Protein AF-A0A941YBC3-F1 (afdb_monomer_lite)

Foldseek 3Di:
DDDDDDDDDDDDDDFDDDDDPDDPDGDRDDDDDDPPPPVVVVVVVPDPQPDPVVLVQLLVLCPVLLVQLVVQLVDPPRDPVSLVVSLVVLLVCVVVVSNAEHADSAAPDDCCDDSSVSLLCSLLSSLLVLLVVLVVCVVVVHPVSLVSLLSSLSSLLSHLLHALVSVLVSLVSNVSSLLSCLSCVVVDDPVSVVSVVVSVVSPPPPPSVVVNVVSNVVNLVVVCVVPNVVVSVPPVVVVCVRVVCPPVRPVCCVSCVCVDVSPDCPPPPD

Secondary structure (DSSP, 8-state):
-PPPPPPP------------SSS---------------HHHHHHTTS-----HHHHHHHHTTHHHHHHHHHHHH-TT--HHHHHHHHHHHHHHHHTTSSPPP--SSTT--SSSHHHHHHHHHHHHHHHHHHHHHHHHHHTT-THHHHHHHHHHHHHHHHHTSSHHHHHHHHHHTHHHHHHHHHHGGG--HHHHHHHHHHHHTT-HHHHHHHHHHHHHHHHHHHHHHH-HHHHTTTHHHHHHHHTS-TTTSTHHHHSHHHHHHS--TTS--

Sequence (270 aa):
MEPGKRVPMIVFMRGVFALLPKAGVLVIVFGGTVGAVDSIRCHDSFFPVVIDEKIDARADAYTEIVGETKSAVEHLNTDDAVIRHLAQSWVEGSKSGRLQQIYPGYCGESLIEGPKGDIFNSCASLANRLSELAEHEVEKGNPQANEDAIRALELINIVRFGNFETLFTAGSYLRRPFKVLNRGIGKLSESQKVRLAAVENTQTRDDKTEELSEVARRLKAQYASRYGEEMAKVDDNNYAFFLTSNPKHIAANRFFGFDRKVAPSVLNGG

Radius of gyration: 24.37 Å; chains: 1; bounding box: 72×37×84 Å

pLDDT: mean 72.14, std 23.61, range [28.05, 97.88]

Structure (mmCIF, N/CA/C/O backbone):
data_AF-A0A941YBC3-F1
#
_entry.id   AF-A0A941YBC3-F1
#
loop_
_atom_site.group_PDB
_atom_site.id
_atom_site.type_symbol
_atom_site.label_atom_id
_atom_site.label_alt_id
_atom_site.label_comp_id
_atom_site.label_asym_id
_atom_site.label_entity_id
_atom_site.label_seq_id
_atom_site.pdbx_PDB_ins_code
_atom_site.Cartn_x
_atom_site.Cartn_y
_atom_site.Cartn_z
_atom_site.occupancy
_atom_site.B_iso_or_equiv
_atom_site.auth_seq_id
_atom_site.auth_comp_id
_atom_site.auth_asym_id
_atom_site.auth_atom_id
_atom_site.pdbx_PDB_model_num
ATOM 1 N N . MET A 1 1 ? -47.566 7.740 -40.970 1.00 43.38 1 MET A N 1
ATOM 2 C CA . MET A 1 1 ? -46.610 8.441 -40.088 1.00 43.38 1 MET A CA 1
ATOM 3 C C . MET A 1 1 ? -45.352 7.598 -40.058 1.00 43.38 1 MET A C 1
ATOM 5 O O . MET A 1 1 ? -45.381 6.513 -39.494 1.00 43.38 1 MET A O 1
ATOM 9 N N . GLU A 1 2 ? -44.323 8.016 -40.790 1.00 36.03 2 GLU A N 1
ATOM 10 C CA . GLU A 1 2 ? -43.074 7.259 -40.932 1.00 36.03 2 GLU A CA 1
ATOM 11 C C . GLU A 1 2 ? -42.071 7.618 -39.822 1.00 36.03 2 GLU A C 1
ATOM 13 O O . GLU A 1 2 ? -41.985 8.788 -39.440 1.00 36.03 2 GLU A O 1
ATOM 18 N N . PRO A 1 3 ? -41.298 6.643 -39.308 1.00 41.53 3 PRO A N 1
ATOM 19 C CA . PRO A 1 3 ? -40.238 6.887 -38.341 1.00 41.53 3 PRO A CA 1
ATOM 20 C C . PRO A 1 3 ? -38.978 7.439 -39.029 1.00 41.53 3 PRO A C 1
ATOM 22 O O . PRO A 1 3 ? -38.535 6.952 -40.069 1.00 41.53 3 PRO A O 1
ATOM 25 N N . GLY A 1 4 ? -38.404 8.479 -38.421 1.00 41.66 4 GLY A N 1
ATOM 26 C CA . GLY A 1 4 ? -37.280 9.251 -38.945 1.00 41.66 4 GLY A CA 1
ATOM 27 C C . GLY A 1 4 ? -36.003 8.438 -39.182 1.00 41.66 4 GLY A C 1
ATOM 28 O O . GLY A 1 4 ? -35.480 7.773 -38.287 1.00 41.66 4 GLY A O 1
ATOM 29 N N . LYS A 1 5 ? -35.465 8.569 -40.399 1.00 40.38 5 LYS A N 1
ATOM 30 C CA . LYS A 1 5 ? -34.124 8.122 -40.796 1.00 40.38 5 LYS A CA 1
ATOM 31 C C . LYS A 1 5 ? -33.054 8.930 -40.050 1.00 40.38 5 LYS A C 1
ATOM 33 O O . LYS A 1 5 ? -33.010 10.152 -40.168 1.00 40.38 5 LYS A O 1
ATOM 38 N N . ARG A 1 6 ? -32.151 8.252 -39.333 1.00 40.72 6 ARG A N 1
ATOM 39 C CA . ARG A 1 6 ? -30.888 8.843 -38.858 1.00 40.72 6 ARG A CA 1
ATOM 40 C C . ARG A 1 6 ? -29.880 8.850 -40.011 1.00 40.72 6 ARG A C 1
ATOM 42 O O . ARG A 1 6 ? -29.603 7.807 -40.593 1.00 40.72 6 ARG A O 1
ATOM 49 N N . VAL A 1 7 ? -29.352 10.027 -40.334 1.00 36.91 7 VAL A N 1
ATOM 50 C CA . VAL A 1 7 ? -28.244 10.220 -41.282 1.00 36.91 7 VAL A CA 1
ATOM 51 C C . VAL A 1 7 ? -26.924 9.940 -40.547 1.00 36.91 7 VAL A C 1
ATOM 53 O O . VAL A 1 7 ? -26.769 10.423 -39.424 1.00 36.91 7 VAL A O 1
ATOM 56 N N . PRO A 1 8 ? -25.963 9.192 -41.121 1.00 35.03 8 PRO A N 1
ATOM 57 C CA . PRO A 1 8 ? -24.641 9.063 -40.522 1.00 35.03 8 PRO A CA 1
ATOM 58 C C . PRO A 1 8 ? -23.873 10.385 -40.657 1.00 35.03 8 PRO A C 1
ATOM 60 O O . PRO A 1 8 ? -23.734 10.938 -41.748 1.00 35.03 8 PRO A O 1
ATOM 63 N N . MET A 1 9 ? -23.365 10.889 -39.534 1.00 28.05 9 MET A N 1
ATOM 64 C CA . MET A 1 9 ? -22.446 12.022 -39.499 1.00 28.05 9 MET A CA 1
ATOM 65 C C . MET A 1 9 ? -21.081 11.550 -40.020 1.00 28.05 9 MET A C 1
ATOM 67 O O . MET A 1 9 ? -20.331 10.884 -39.312 1.00 28.05 9 MET A O 1
ATOM 71 N N . ILE A 1 10 ? -20.777 11.860 -41.281 1.00 32.53 10 ILE A N 1
ATOM 72 C CA . ILE A 1 10 ? -19.445 11.668 -41.861 1.00 32.53 10 ILE A CA 1
ATOM 73 C C . ILE A 1 10 ? -18.583 12.855 -41.424 1.00 32.53 10 ILE A C 1
ATOM 75 O O . ILE A 1 10 ? -18.785 13.981 -41.878 1.00 32.53 10 ILE A O 1
ATOM 79 N N . VAL A 1 11 ? -17.627 12.609 -40.529 1.00 31.86 11 VAL A N 1
ATOM 80 C CA . VAL A 1 11 ? -16.595 13.586 -40.163 1.00 31.86 11 VAL A CA 1
ATOM 81 C C . VAL A 1 11 ? -15.540 13.596 -41.271 1.00 31.86 11 VAL A C 1
ATOM 83 O O . VAL A 1 11 ? -14.799 12.632 -41.445 1.00 31.86 11 VAL A O 1
ATOM 86 N N . PHE A 1 12 ? -15.471 14.682 -42.040 1.00 31.53 12 PHE A N 1
ATOM 87 C CA . PHE A 1 12 ? -14.397 14.903 -43.008 1.00 31.53 12 PHE A CA 1
ATOM 88 C C . PHE A 1 12 ? -13.123 15.355 -42.279 1.00 31.53 12 PHE A C 1
ATOM 90 O O . PHE A 1 12 ? -12.987 16.524 -41.920 1.00 31.53 12 PHE A O 1
ATOM 97 N N . MET A 1 13 ? -12.160 14.447 -42.099 1.00 31.23 13 MET A N 1
ATOM 98 C CA . MET A 1 13 ? -10.768 14.822 -41.833 1.00 31.23 13 MET A CA 1
ATOM 99 C C . MET A 1 13 ? -10.078 15.158 -43.160 1.00 31.23 13 MET A C 1
ATOM 101 O O . MET A 1 13 ? -9.979 14.321 -44.056 1.00 31.23 13 MET A O 1
ATOM 105 N N . ARG A 1 14 ? -9.590 16.396 -43.299 1.00 34.66 14 ARG A N 1
ATOM 106 C CA . ARG A 1 14 ? -8.729 16.800 -44.420 1.00 34.66 14 ARG A CA 1
ATOM 107 C C . ARG A 1 14 ? -7.319 16.243 -44.200 1.00 34.66 14 ARG A C 1
ATOM 109 O O . ARG A 1 14 ? -6.535 16.836 -43.470 1.00 34.66 14 ARG A O 1
ATOM 116 N N . GLY A 1 15 ? -7.000 15.123 -44.845 1.00 33.94 15 GLY A N 1
ATOM 117 C CA . GLY A 1 15 ? -5.618 14.671 -45.020 1.00 33.94 15 GLY A CA 1
ATOM 118 C C . GLY A 1 15 ? -4.954 15.406 -46.186 1.00 33.94 15 GLY A C 1
ATOM 119 O O . GLY A 1 15 ? -5.536 15.504 -47.266 1.00 33.94 15 GLY A O 1
ATOM 120 N N . VAL A 1 16 ? -3.743 15.927 -45.980 1.00 39.78 16 VAL A N 1
ATOM 121 C CA . VAL A 1 16 ? -2.875 16.390 -47.073 1.00 39.78 16 VAL A CA 1
ATOM 122 C C . VAL A 1 16 ? -2.032 15.200 -47.521 1.00 39.78 16 VAL A C 1
ATOM 124 O O . VAL A 1 16 ? -1.252 14.662 -46.742 1.00 39.78 16 VAL A O 1
ATOM 127 N N . PHE A 1 17 ? -2.202 14.777 -48.774 1.00 35.78 17 PHE A N 1
ATOM 128 C CA . PHE A 1 17 ? -1.425 13.692 -49.368 1.00 35.78 17 PHE A CA 1
ATOM 129 C C . PHE A 1 17 ? -0.205 14.266 -50.090 1.00 35.78 17 PHE A C 1
ATOM 131 O O . PHE A 1 17 ? -0.348 14.958 -51.096 1.00 35.78 17 PHE A O 1
ATOM 138 N N . ALA A 1 18 ? 0.995 13.957 -49.600 1.00 40.28 18 ALA A N 1
ATOM 139 C CA . ALA A 1 18 ? 2.231 14.175 -50.342 1.00 40.28 18 ALA A CA 1
ATOM 140 C C . ALA A 1 18 ? 2.704 12.831 -50.911 1.00 40.28 18 ALA A C 1
ATOM 142 O O . ALA A 1 18 ? 3.163 11.955 -50.182 1.00 40.28 18 ALA A O 1
ATOM 143 N N . LEU A 1 19 ? 2.558 12.660 -52.225 1.00 33.50 19 LEU A N 1
ATOM 144 C CA . LEU A 1 19 ? 3.125 11.536 -52.970 1.00 33.50 19 LEU A CA 1
ATOM 145 C C . LEU A 1 19 ? 4.591 11.848 -53.289 1.00 33.50 19 LEU A C 1
ATOM 147 O O . LEU A 1 19 ? 4.873 12.701 -54.129 1.00 33.50 19 LEU A O 1
ATOM 151 N N . LEU A 1 20 ? 5.525 11.151 -52.640 1.00 38.81 20 LEU A N 1
ATOM 152 C CA . LEU A 1 20 ? 6.922 11.126 -53.074 1.00 38.81 20 LEU A CA 1
ATOM 153 C C . LEU A 1 20 ? 7.086 10.073 -54.182 1.00 38.81 20 LEU A C 1
ATOM 155 O O . LEU A 1 20 ? 6.711 8.913 -53.987 1.00 38.81 20 LEU A O 1
ATOM 159 N N . PRO A 1 21 ? 7.638 10.431 -55.354 1.00 41.75 21 PRO A N 1
ATOM 160 C CA . PRO A 1 21 ? 7.854 9.470 -56.414 1.00 41.75 21 PRO A CA 1
ATOM 161 C C . PRO A 1 21 ? 9.121 8.673 -56.089 1.00 41.75 21 PRO A C 1
ATOM 163 O O . PRO A 1 21 ? 10.199 9.250 -55.974 1.00 41.75 21 PRO A O 1
ATOM 166 N N . LYS A 1 22 ? 8.984 7.343 -56.037 1.00 42.59 22 LYS A N 1
ATOM 167 C CA . LYS A 1 22 ? 10.049 6.321 -55.905 1.00 42.59 22 LYS A CA 1
ATOM 168 C C . LYS A 1 22 ? 10.385 5.851 -54.483 1.00 42.59 22 LYS A C 1
ATOM 170 O O . LYS A 1 22 ? 11.530 5.898 -54.063 1.00 42.59 22 LYS A O 1
ATOM 175 N N . ALA A 1 23 ? 9.395 5.298 -53.797 1.00 44.00 23 ALA A N 1
ATOM 176 C CA . ALA A 1 23 ? 9.468 4.028 -53.060 1.00 44.00 23 ALA A CA 1
ATOM 177 C C . ALA A 1 23 ? 8.097 3.833 -52.406 1.00 44.00 23 ALA A C 1
ATOM 179 O O . ALA A 1 23 ? 7.570 4.768 -51.813 1.00 44.00 23 ALA A O 1
ATOM 180 N N . GLY A 1 24 ? 7.478 2.664 -52.567 1.00 38.59 24 GLY A N 1
ATOM 181 C CA . GLY A 1 24 ? 6.113 2.385 -52.109 1.00 38.59 24 GLY A CA 1
ATOM 182 C C . GLY A 1 24 ? 5.966 2.306 -50.587 1.00 38.59 24 GLY A C 1
ATOM 183 O O . GLY A 1 24 ? 5.674 1.237 -50.065 1.00 38.59 24 GLY A O 1
ATOM 184 N N . VAL A 1 25 ? 6.142 3.424 -49.881 1.00 36.44 25 VAL A N 1
ATOM 185 C CA . VAL A 1 25 ? 5.827 3.566 -48.456 1.00 36.44 25 VAL A CA 1
ATOM 186 C C . VAL A 1 25 ? 4.858 4.733 -48.302 1.00 36.44 25 VAL A C 1
ATOM 188 O O . VAL A 1 25 ? 5.208 5.894 -48.502 1.00 36.44 25 VAL A O 1
ATOM 191 N N . LEU A 1 26 ? 3.610 4.404 -47.975 1.00 31.41 26 LEU A N 1
ATOM 192 C CA . LEU A 1 26 ? 2.572 5.372 -47.650 1.00 31.41 26 LEU A CA 1
ATOM 193 C C . LEU A 1 26 ? 2.756 5.801 -46.188 1.00 31.41 26 LEU A C 1
ATOM 195 O O . LEU A 1 26 ? 2.412 5.052 -45.278 1.00 31.41 26 LEU A O 1
ATOM 199 N N . VAL A 1 27 ? 3.297 6.996 -45.959 1.00 37.12 27 VAL A N 1
ATOM 200 C CA . VAL A 1 27 ? 3.344 7.608 -44.623 1.00 37.12 27 VAL A CA 1
ATOM 201 C C . VAL A 1 27 ? 2.148 8.546 -44.492 1.00 37.12 27 VAL A C 1
ATOM 203 O O . VAL A 1 27 ? 2.078 9.573 -45.165 1.00 37.12 27 VAL A O 1
ATOM 206 N N . ILE A 1 28 ? 1.184 8.188 -43.643 1.00 38.75 28 ILE A N 1
ATOM 207 C CA . ILE A 1 28 ? 0.056 9.061 -43.301 1.00 38.75 28 ILE A CA 1
ATOM 208 C C . ILE A 1 28 ? 0.519 9.981 -42.167 1.00 38.75 28 ILE A C 1
ATOM 210 O O . ILE A 1 28 ? 0.639 9.550 -41.024 1.00 38.75 28 ILE A O 1
ATOM 214 N N . VAL A 1 29 ? 0.801 11.246 -42.484 1.00 38.16 29 VAL A N 1
ATOM 215 C CA . VAL A 1 29 ? 1.149 12.271 -41.489 1.00 38.16 29 VAL A CA 1
ATOM 216 C C . VAL A 1 29 ? -0.128 12.996 -41.066 1.00 38.16 29 VAL A C 1
ATOM 218 O O . VAL A 1 29 ? -0.707 13.757 -41.842 1.00 38.16 29 VAL A O 1
ATOM 221 N N . PHE A 1 30 ? -0.575 12.775 -39.829 1.00 35.62 30 PHE A N 1
ATOM 222 C CA . PHE A 1 30 ? -1.643 13.572 -39.225 1.00 35.62 30 PHE A CA 1
ATOM 223 C C . PHE A 1 30 ? -1.071 14.911 -38.748 1.00 35.62 30 PHE A C 1
ATOM 225 O O . PHE A 1 30 ? -0.440 15.002 -37.700 1.00 35.62 30 PHE A O 1
ATOM 232 N N . GLY A 1 31 ? -1.288 15.964 -39.538 1.00 41.06 31 GLY A N 1
ATOM 233 C CA . GLY A 1 31 ? -1.024 17.343 -39.134 1.00 41.06 31 GLY A CA 1
ATOM 234 C C . GLY A 1 31 ? -2.174 17.887 -38.289 1.00 41.06 31 GLY A C 1
ATOM 235 O O . GLY A 1 31 ? -3.170 18.356 -38.835 1.00 41.06 31 GLY A O 1
ATOM 236 N N . GLY A 1 32 ? -2.035 17.822 -36.965 1.00 33.88 32 GLY A N 1
ATOM 237 C CA . GLY A 1 32 ? -2.928 18.459 -35.997 1.00 33.88 32 GLY A CA 1
ATOM 238 C C . GLY A 1 32 ? -2.124 19.356 -35.058 1.00 33.88 32 GLY A C 1
ATOM 239 O O . GLY A 1 32 ? -1.137 18.912 -34.488 1.00 33.88 32 GLY A O 1
ATOM 240 N N . THR A 1 33 ? -2.531 20.623 -34.970 1.00 38.41 33 THR A N 1
ATOM 241 C CA . THR A 1 33 ? -2.080 21.693 -34.058 1.00 38.41 33 THR A CA 1
ATOM 242 C C . THR A 1 33 ? -1.105 21.278 -32.951 1.00 38.41 33 THR A C 1
ATOM 244 O O . THR A 1 33 ? -1.495 20.662 -31.960 1.00 38.41 33 THR A O 1
ATOM 247 N N . VAL A 1 34 ? 0.148 21.709 -33.100 1.00 38.62 34 VAL A N 1
ATOM 248 C CA . VAL A 1 34 ? 1.216 21.583 -32.104 1.00 38.62 34 VAL A CA 1
ATOM 249 C C . VAL A 1 34 ? 0.927 22.545 -30.944 1.00 38.62 34 VAL A C 1
ATOM 251 O O . VAL A 1 34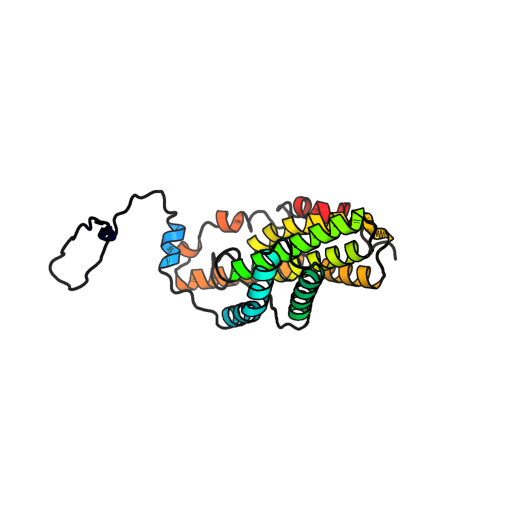 ? 1.468 23.644 -30.868 1.00 38.62 34 VAL A O 1
ATOM 254 N N . GLY A 1 35 ? 0.038 22.149 -30.031 1.00 37.84 35 GLY A N 1
ATOM 255 C CA . GLY A 1 35 ? 0.277 22.469 -28.624 1.00 37.84 35 GLY A CA 1
ATOM 256 C C . GLY A 1 35 ? 1.601 21.813 -28.242 1.00 37.84 35 GLY A C 1
ATOM 257 O O . GLY A 1 35 ? 1.931 20.786 -28.825 1.00 37.84 35 GLY A O 1
ATOM 258 N N . ALA A 1 36 ? 2.390 22.419 -27.358 1.00 39.91 36 ALA A N 1
ATOM 259 C CA . ALA A 1 36 ? 3.671 21.875 -26.915 1.00 39.91 36 ALA A CA 1
ATOM 260 C C . ALA A 1 36 ? 3.488 20.450 -26.359 1.00 39.91 36 ALA A C 1
ATOM 262 O O . ALA A 1 36 ? 3.222 20.253 -25.177 1.00 39.91 36 ALA A O 1
ATOM 263 N N . VAL A 1 37 ? 3.568 19.455 -27.242 1.00 39.47 37 VAL A N 1
ATOM 264 C CA . VAL A 1 37 ? 3.697 18.056 -26.884 1.00 39.47 37 VAL A CA 1
ATOM 265 C C . VAL A 1 37 ? 5.138 17.940 -26.447 1.00 39.47 37 VAL A C 1
ATOM 267 O O . VAL A 1 37 ? 6.050 18.102 -27.257 1.00 39.47 37 VAL A O 1
ATOM 270 N N . ASP A 1 38 ? 5.309 17.779 -25.143 1.00 38.75 38 ASP A N 1
ATOM 271 C CA . ASP A 1 38 ? 6.592 17.559 -24.502 1.00 38.75 38 ASP A CA 1
ATOM 272 C C . ASP A 1 38 ? 7.365 16.515 -25.319 1.00 38.75 38 ASP A C 1
ATOM 274 O O . ASP A 1 38 ? 6.899 15.384 -25.490 1.00 38.75 38 ASP A O 1
ATOM 278 N N . SER A 1 39 ? 8.490 16.909 -25.919 1.00 38.12 39 SER A N 1
ATOM 279 C CA . SER A 1 39 ? 9.245 16.054 -26.844 1.00 38.12 39 SER A CA 1
ATOM 280 C C . SER A 1 39 ? 9.686 14.751 -26.174 1.00 38.12 39 SER A C 1
ATOM 282 O O . SER A 1 39 ? 9.854 13.739 -26.851 1.00 38.12 39 SER A O 1
ATOM 284 N N . ILE A 1 40 ? 9.768 14.757 -24.841 1.00 42.25 40 ILE A N 1
ATOM 285 C CA . ILE A 1 40 ? 9.996 13.594 -23.985 1.00 42.25 40 ILE A CA 1
ATOM 286 C C . ILE A 1 40 ? 8.879 12.546 -24.160 1.00 42.25 40 ILE A C 1
ATOM 288 O O . ILE A 1 40 ? 9.170 11.374 -24.378 1.00 42.25 40 ILE A O 1
ATOM 292 N N . ARG A 1 41 ? 7.602 12.954 -24.186 1.00 37.88 41 ARG A N 1
ATOM 293 C CA . ARG A 1 41 ? 6.453 12.031 -24.313 1.00 37.88 41 ARG A CA 1
ATOM 294 C C . ARG A 1 41 ? 6.296 11.444 -25.719 1.00 37.88 41 ARG A C 1
ATOM 296 O O . ARG A 1 41 ? 5.842 10.312 -25.868 1.00 37.88 41 ARG A O 1
ATOM 303 N N . CYS A 1 42 ? 6.683 12.190 -26.757 1.00 39.62 42 CYS A N 1
ATOM 304 C CA . CYS A 1 42 ? 6.709 11.666 -28.129 1.00 39.62 42 CYS A CA 1
ATOM 305 C C . CYS A 1 42 ? 7.845 10.662 -28.354 1.00 39.62 42 CYS A C 1
ATOM 307 O O . CYS A 1 42 ? 7.726 9.807 -29.231 1.00 39.62 42 CYS A O 1
ATOM 309 N N . HIS A 1 43 ? 8.927 10.747 -27.577 1.00 44.50 43 HIS A N 1
ATOM 310 C CA . HIS A 1 43 ? 10.013 9.778 -27.644 1.00 44.50 43 HIS A CA 1
ATOM 311 C C . HIS A 1 43 ? 9.573 8.405 -27.108 1.00 44.50 43 HIS A C 1
ATOM 313 O O . HIS A 1 43 ? 9.798 7.407 -27.788 1.00 44.50 43 HIS A O 1
ATOM 319 N N . ASP A 1 44 ? 8.847 8.344 -25.989 1.00 42.88 44 ASP A N 1
ATOM 320 C CA . ASP A 1 44 ? 8.443 7.077 -25.351 1.00 42.88 44 ASP A CA 1
ATOM 321 C C . ASP A 1 44 ? 7.527 6.179 -26.205 1.00 42.88 44 ASP A C 1
ATOM 323 O O . ASP A 1 44 ? 7.553 4.958 -26.068 1.00 42.88 44 ASP A O 1
ATOM 327 N N . SER A 1 45 ? 6.759 6.744 -27.144 1.00 43.88 45 SER A N 1
ATOM 328 C CA . SER A 1 45 ? 5.772 5.990 -27.943 1.00 43.88 45 SER A CA 1
ATOM 329 C C . SER A 1 45 ? 6.375 5.069 -29.019 1.00 43.88 45 SER A C 1
ATOM 331 O O . SER A 1 45 ? 5.644 4.289 -29.630 1.00 43.88 45 SER A O 1
ATOM 333 N N . PHE A 1 46 ? 7.687 5.143 -29.276 1.00 47.38 46 PHE A N 1
ATOM 334 C CA . PHE A 1 46 ? 8.349 4.393 -30.356 1.00 47.38 46 PHE A CA 1
ATOM 335 C C . PHE A 1 46 ? 9.478 3.469 -29.892 1.00 47.38 46 PHE A C 1
ATOM 337 O O . PHE A 1 46 ? 10.099 2.801 -30.724 1.00 47.38 46 PHE A O 1
ATOM 344 N N . PHE A 1 47 ? 9.756 3.394 -28.589 1.00 52.25 47 PHE A N 1
ATOM 345 C CA . PHE A 1 47 ? 10.804 2.513 -28.087 1.00 52.25 47 PHE A CA 1
ATOM 346 C C . PHE A 1 47 ? 10.214 1.165 -27.667 1.00 52.25 47 PHE A C 1
ATOM 348 O O . PHE A 1 47 ? 9.297 1.135 -26.850 1.00 52.25 47 PHE A O 1
ATOM 355 N N . PRO A 1 48 ? 10.722 0.029 -28.185 1.00 51.69 48 PRO A N 1
ATOM 356 C CA . PRO A 1 48 ? 10.289 -1.281 -27.724 1.00 51.69 48 PRO A CA 1
ATOM 357 C C . PRO A 1 48 ? 10.706 -1.446 -26.260 1.00 51.69 48 PRO A C 1
ATOM 359 O O . PRO A 1 48 ? 11.871 -1.749 -25.952 1.00 51.69 48 PRO A O 1
ATOM 362 N N . VAL A 1 49 ? 9.746 -1.206 -25.366 1.00 57.38 49 VAL A N 1
ATOM 363 C CA . VAL A 1 49 ? 9.830 -1.555 -23.952 1.00 57.38 49 VAL A CA 1
ATOM 364 C C . VAL A 1 49 ? 10.079 -3.056 -23.910 1.00 57.38 49 VAL A C 1
ATOM 366 O O . VAL A 1 49 ? 9.295 -3.839 -24.446 1.00 57.38 49 VAL A O 1
ATOM 369 N N . VAL A 1 50 ? 11.225 -3.460 -23.360 1.00 57.41 50 VAL A N 1
ATOM 370 C CA . VAL A 1 50 ? 11.451 -4.880 -23.095 1.00 57.41 50 VAL A CA 1
ATOM 371 C C . VAL A 1 50 ? 10.478 -5.235 -21.990 1.00 57.41 50 VAL A C 1
ATOM 373 O O . VAL A 1 50 ? 10.591 -4.722 -20.879 1.00 57.41 50 VAL A O 1
ATOM 376 N N . ILE A 1 51 ? 9.502 -6.061 -22.334 1.00 64.62 51 ILE A N 1
ATOM 377 C CA . ILE A 1 51 ? 8.565 -6.605 -21.370 1.00 64.62 51 ILE A CA 1
ATOM 378 C C . ILE A 1 51 ? 9.365 -7.547 -20.468 1.00 64.62 51 ILE A C 1
ATOM 380 O O . ILE A 1 51 ? 9.884 -8.566 -20.923 1.00 64.62 51 ILE A O 1
ATOM 384 N N . ASP A 1 52 ? 9.525 -7.169 -19.202 1.00 78.81 52 ASP A N 1
ATOM 385 C CA . ASP A 1 52 ? 10.053 -8.073 -18.188 1.00 78.81 52 ASP A CA 1
ATOM 386 C C . ASP A 1 52 ? 8.911 -8.997 -17.760 1.00 78.81 52 ASP A C 1
ATOM 388 O O . ASP A 1 52 ? 8.020 -8.591 -17.013 1.00 78.81 52 ASP A O 1
ATOM 392 N N . GLU A 1 53 ? 8.946 -10.248 -18.224 1.00 85.06 53 GLU A N 1
ATOM 393 C CA . GLU A 1 53 ? 7.937 -11.270 -17.912 1.00 85.06 53 GLU A CA 1
ATOM 394 C C . GLU A 1 53 ? 7.697 -11.423 -16.402 1.00 85.06 53 GLU A C 1
ATOM 396 O O . GLU A 1 53 ? 6.598 -11.775 -15.978 1.00 85.06 53 GLU A O 1
ATOM 401 N N . LYS A 1 54 ? 8.700 -11.132 -15.558 1.00 87.81 54 LYS A N 1
ATOM 402 C CA . LYS A 1 54 ? 8.533 -11.184 -14.099 1.00 87.81 54 LYS A CA 1
ATOM 403 C C . LYS A 1 54 ? 7.706 -10.018 -13.578 1.00 87.81 54 LYS A C 1
ATOM 405 O O . LYS A 1 54 ? 7.017 -10.177 -12.574 1.00 87.81 54 LYS A O 1
ATOM 410 N N . ILE A 1 55 ? 7.810 -8.847 -14.199 1.00 85.62 55 ILE A N 1
ATOM 411 C CA . ILE A 1 55 ? 7.010 -7.676 -13.833 1.00 85.62 55 ILE A CA 1
ATOM 412 C C . ILE A 1 55 ? 5.562 -7.887 -14.270 1.00 85.62 55 ILE A C 1
ATOM 414 O O . ILE A 1 55 ? 4.662 -7.619 -13.476 1.00 85.62 55 ILE A O 1
ATOM 418 N N . ASP A 1 56 ? 5.349 -8.436 -15.462 1.00 85.94 56 ASP A N 1
ATOM 419 C CA . ASP A 1 56 ? 4.013 -8.765 -15.963 1.00 85.94 56 ASP A CA 1
ATOM 420 C C . ASP A 1 56 ? 3.348 -9.844 -15.108 1.00 85.94 56 ASP A C 1
ATOM 422 O O . ASP A 1 56 ? 2.261 -9.620 -14.586 1.00 85.94 56 ASP A O 1
ATOM 426 N N . ALA A 1 57 ? 4.048 -10.946 -14.811 1.00 89.00 57 ALA A N 1
ATOM 427 C CA . ALA A 1 57 ? 3.525 -11.989 -13.926 1.00 89.00 57 ALA A CA 1
ATOM 428 C C . ALA A 1 57 ? 3.184 -11.462 -12.519 1.00 89.00 57 ALA A C 1
ATOM 430 O O . ALA A 1 57 ? 2.245 -11.937 -11.876 1.00 89.00 57 ALA A O 1
ATOM 431 N N . ARG A 1 58 ? 3.934 -10.466 -12.021 1.00 90.88 58 ARG A N 1
ATOM 432 C CA . ARG A 1 58 ? 3.591 -9.780 -10.768 1.00 90.88 58 ARG A CA 1
ATOM 433 C C . ARG A 1 58 ? 2.334 -8.939 -10.919 1.00 90.88 58 ARG A C 1
ATOM 435 O O . ARG A 1 58 ? 1.515 -8.987 -10.013 1.00 90.88 58 ARG A O 1
ATOM 442 N N . ALA A 1 59 ? 2.188 -8.179 -12.004 1.00 89.94 59 ALA A N 1
ATOM 443 C CA . ALA A 1 59 ? 0.997 -7.373 -12.262 1.00 89.94 59 ALA A CA 1
ATOM 444 C C . ALA A 1 59 ? -0.258 -8.250 -12.415 1.00 89.94 59 ALA A C 1
ATOM 446 O O . ALA A 1 59 ? -1.287 -7.938 -11.816 1.00 89.94 59 ALA A O 1
ATOM 447 N N . ASP A 1 60 ? -0.143 -9.386 -13.102 1.00 92.94 60 ASP A N 1
ATOM 448 C CA . ASP A 1 60 ? -1.224 -10.361 -13.285 1.00 92.94 60 ASP A CA 1
ATOM 449 C C . ASP A 1 60 ? -1.727 -10.935 -11.953 1.00 92.94 60 ASP A C 1
ATOM 451 O O . ASP A 1 60 ? -2.926 -11.148 -11.762 1.00 92.94 60 ASP A O 1
ATOM 455 N N . ALA A 1 61 ? -0.836 -11.121 -10.972 1.00 95.44 61 ALA A N 1
ATOM 456 C CA . ALA A 1 61 ? -1.222 -11.579 -9.636 1.00 95.44 61 ALA A CA 1
ATOM 457 C C . ALA A 1 61 ? -2.166 -10.600 -8.903 1.00 95.44 61 ALA A C 1
ATOM 459 O O . ALA A 1 61 ? -2.846 -11.005 -7.954 1.00 95.44 61 ALA A O 1
ATOM 460 N N . TYR A 1 62 ? -2.226 -9.333 -9.334 1.00 95.94 62 TYR A N 1
ATOM 461 C CA . TYR A 1 62 ? -3.131 -8.320 -8.790 1.00 95.94 62 TYR A CA 1
ATOM 462 C C . TYR A 1 62 ? -4.459 -8.199 -9.546 1.00 95.94 62 TYR A C 1
ATOM 464 O O . TYR A 1 62 ? -5.366 -7.550 -9.028 1.00 95.94 62 TYR A O 1
ATOM 472 N N . THR A 1 63 ? -4.610 -8.780 -10.740 1.00 95.12 63 THR A N 1
ATOM 473 C CA . THR A 1 63 ? -5.760 -8.506 -11.622 1.00 95.12 63 THR A CA 1
ATOM 474 C C . THR A 1 63 ? -7.104 -8.749 -10.939 1.00 95.12 63 THR A C 1
ATOM 476 O O . THR A 1 63 ? -7.975 -7.879 -10.965 1.00 95.12 63 THR A O 1
ATOM 479 N N . GLU A 1 64 ? -7.260 -9.903 -10.289 1.00 95.88 64 GLU A N 1
ATOM 480 C CA . GLU A 1 64 ? -8.493 -10.279 -9.588 1.00 95.88 64 GLU A CA 1
ATOM 481 C C . GLU A 1 64 ? -8.802 -9.303 -8.446 1.00 95.88 64 GLU A C 1
ATOM 483 O O . GLU A 1 64 ? -9.850 -8.658 -8.434 1.00 95.88 64 GLU A O 1
ATOM 488 N N . ILE A 1 65 ? -7.844 -9.108 -7.535 1.00 97.06 65 ILE A N 1
ATOM 489 C CA . ILE A 1 65 ? -8.054 -8.296 -6.333 1.00 97.06 65 ILE A CA 1
ATOM 490 C C . ILE A 1 65 ? -8.231 -6.803 -6.654 1.00 97.06 65 ILE A C 1
ATOM 492 O O . ILE A 1 65 ? -8.969 -6.102 -5.961 1.00 97.06 65 ILE A O 1
ATOM 496 N N . VAL A 1 66 ? -7.608 -6.302 -7.727 1.00 96.75 66 VAL A N 1
ATOM 497 C CA . VAL A 1 66 ? -7.838 -4.945 -8.247 1.00 96.75 66 VAL A CA 1
ATOM 498 C C . VAL A 1 66 ? -9.258 -4.804 -8.781 1.00 96.75 66 VAL A C 1
ATOM 500 O O . VAL A 1 66 ? -9.920 -3.820 -8.456 1.00 96.75 66 VAL A O 1
ATOM 503 N N . GLY A 1 67 ? -9.745 -5.778 -9.555 1.00 95.75 67 GLY A N 1
ATOM 504 C CA . GLY A 1 67 ? -11.115 -5.774 -10.069 1.00 95.75 67 GLY A CA 1
ATOM 505 C C . GLY A 1 67 ? -12.155 -5.733 -8.947 1.00 95.75 67 GLY A C 1
ATOM 506 O O . GLY A 1 67 ? -13.044 -4.878 -8.955 1.00 95.75 67 GLY A O 1
ATOM 507 N N . GLU A 1 68 ? -11.994 -6.593 -7.940 1.00 96.06 68 GLU A N 1
ATOM 508 C CA . GLU A 1 68 ? -12.860 -6.619 -6.755 1.00 96.06 68 GLU A CA 1
ATOM 509 C C . GLU A 1 68 ? -12.792 -5.309 -5.961 1.00 96.06 68 GLU A C 1
ATOM 511 O O . GLU A 1 68 ? -13.822 -4.764 -5.561 1.00 96.06 68 GLU A O 1
ATOM 516 N N . THR A 1 69 ? -11.585 -4.765 -5.772 1.00 96.38 69 THR A N 1
ATOM 517 C CA . THR A 1 69 ? -11.375 -3.519 -5.022 1.00 96.38 69 THR A CA 1
ATOM 518 C C . THR A 1 69 ? -12.012 -2.325 -5.721 1.00 96.38 69 THR A C 1
ATOM 520 O O . THR A 1 69 ? -12.717 -1.553 -5.072 1.00 96.38 69 THR A O 1
ATOM 523 N N . LYS A 1 70 ? -11.805 -2.173 -7.035 1.00 94.19 70 LYS A N 1
ATOM 524 C CA . LYS A 1 70 ? -12.427 -1.098 -7.822 1.00 94.19 70 LYS A CA 1
ATOM 525 C C . LYS A 1 70 ? -13.945 -1.169 -7.722 1.00 94.19 70 LYS A C 1
ATOM 527 O O . LYS A 1 70 ? -14.575 -0.182 -7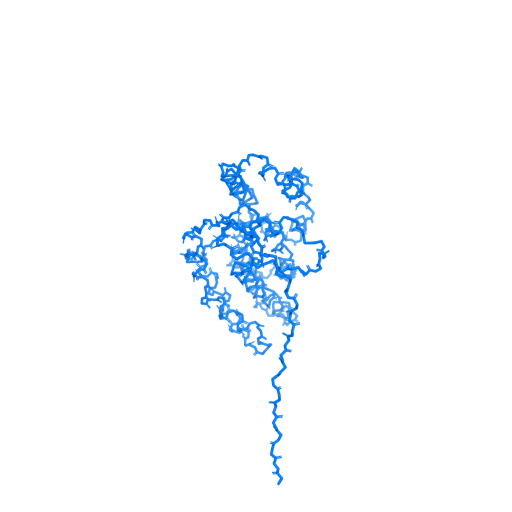.355 1.00 94.19 70 LYS A O 1
ATOM 532 N N . SER A 1 71 ? -14.509 -2.360 -7.938 1.00 92.00 71 SER A N 1
ATOM 533 C CA . SER A 1 71 ? -15.948 -2.577 -7.810 1.00 92.00 71 SER A CA 1
ATOM 534 C C . SER A 1 71 ? -16.449 -2.187 -6.416 1.00 92.00 71 SER A C 1
ATOM 536 O O . SER A 1 71 ? -17.380 -1.398 -6.296 1.00 92.00 71 SER A O 1
ATOM 538 N N . ALA A 1 72 ? -15.800 -2.645 -5.348 1.00 92.75 72 ALA A N 1
ATOM 539 C CA . ALA A 1 72 ? -16.229 -2.353 -3.984 1.00 92.75 72 ALA A CA 1
ATOM 540 C C . ALA A 1 72 ? -16.120 -0.865 -3.605 1.00 92.75 72 ALA A C 1
ATOM 542 O O . ALA A 1 72 ? -17.017 -0.339 -2.946 1.00 92.75 72 ALA A O 1
ATOM 543 N N . VAL A 1 73 ? -15.044 -0.179 -4.001 1.00 89.31 73 VAL A N 1
ATOM 544 C CA . VAL A 1 73 ? -14.796 1.216 -3.598 1.00 89.31 73 VAL A CA 1
ATOM 545 C C . VAL A 1 73 ? -15.626 2.218 -4.410 1.00 89.31 73 VAL A C 1
ATOM 547 O O . VAL A 1 73 ? -16.014 3.254 -3.872 1.00 89.31 73 VAL A O 1
ATOM 550 N N . GLU A 1 74 ? -15.956 1.916 -5.669 1.00 88.25 74 GLU A N 1
ATOM 551 C CA . GLU A 1 74 ? -16.822 2.770 -6.501 1.00 88.25 74 GLU A CA 1
ATOM 552 C C . GLU A 1 74 ? -18.282 2.793 -6.014 1.00 88.25 74 GLU A C 1
ATOM 554 O O . GLU A 1 74 ? -18.990 3.791 -6.184 1.00 88.25 74 GLU A O 1
ATOM 559 N N . HIS A 1 75 ? -18.746 1.723 -5.364 1.00 87.62 75 HIS A N 1
ATOM 560 C CA . HIS A 1 75 ? -20.098 1.652 -4.820 1.00 87.62 75 HIS A CA 1
ATOM 561 C C . HIS A 1 75 ? -20.148 2.254 -3.406 1.00 87.62 75 HIS A C 1
ATOM 563 O O . HIS A 1 75 ? -19.740 1.639 -2.424 1.00 87.62 75 HIS A O 1
ATOM 569 N N . LEU A 1 76 ? -20.729 3.454 -3.282 1.00 73.50 76 LEU A N 1
ATOM 570 C CA . LEU A 1 76 ? -20.825 4.203 -2.014 1.00 73.50 76 LEU A CA 1
ATOM 571 C C . LEU A 1 76 ? -21.488 3.431 -0.855 1.00 73.50 76 LEU A C 1
ATOM 573 O O . LEU A 1 76 ? -21.222 3.736 0.307 1.00 73.50 76 LEU A O 1
ATOM 577 N N . ASN A 1 77 ? -22.334 2.448 -1.180 1.00 86.75 77 ASN A N 1
ATOM 578 C CA . ASN A 1 77 ? -23.107 1.643 -0.231 1.00 86.75 77 ASN A CA 1
ATOM 579 C C . ASN A 1 77 ? -22.522 0.242 0.004 1.00 86.75 77 ASN A C 1
ATOM 581 O O . ASN A 1 77 ? -23.220 -0.623 0.533 1.00 86.75 77 ASN A O 1
ATOM 585 N N . THR A 1 78 ? -21.284 -0.017 -0.420 1.00 90.69 78 THR A N 1
ATOM 586 C CA . THR A 1 78 ? -20.615 -1.279 -0.097 1.00 90.69 78 THR A CA 1
ATOM 587 C C . THR A 1 78 ? -20.498 -1.437 1.414 1.00 90.69 78 THR A C 1
ATOM 589 O O . THR A 1 78 ? -20.092 -0.507 2.110 1.00 90.69 78 THR A O 1
ATOM 592 N N . ASP A 1 79 ? -20.844 -2.627 1.902 1.00 95.00 79 ASP A N 1
ATOM 593 C CA . ASP A 1 79 ? -20.745 -2.992 3.313 1.00 95.00 79 ASP A CA 1
ATOM 594 C C . ASP A 1 79 ? -19.294 -2.864 3.812 1.00 95.00 79 ASP A C 1
ATOM 596 O O . ASP A 1 79 ? -18.350 -3.363 3.190 1.00 95.00 79 ASP A O 1
ATOM 600 N N . ASP A 1 80 ? -19.111 -2.230 4.969 1.00 95.06 80 ASP A N 1
ATOM 601 C CA . ASP A 1 80 ? -17.816 -2.072 5.629 1.00 95.06 80 ASP A CA 1
ATOM 602 C C . ASP A 1 80 ? -17.121 -3.422 5.870 1.00 95.06 80 ASP A C 1
ATOM 604 O O . ASP A 1 80 ? -15.890 -3.502 5.855 1.00 95.06 80 ASP A O 1
ATOM 608 N N . ALA A 1 81 ? -17.884 -4.501 6.078 1.00 95.94 81 ALA A N 1
ATOM 609 C CA . ALA A 1 81 ? -17.335 -5.851 6.193 1.00 95.94 81 ALA A CA 1
ATOM 610 C C . ALA A 1 81 ? -16.613 -6.294 4.908 1.00 95.94 81 ALA A C 1
ATOM 612 O O . ALA A 1 81 ? -15.545 -6.903 4.989 1.00 95.94 81 ALA A O 1
ATOM 613 N N . VAL A 1 82 ? -17.140 -5.932 3.733 1.00 96.69 82 VAL A N 1
ATOM 614 C CA . VAL A 1 82 ? -16.523 -6.227 2.428 1.00 96.69 82 VAL A CA 1
ATOM 615 C C . VAL A 1 82 ? -15.236 -5.426 2.252 1.00 96.69 82 VAL A C 1
ATOM 617 O O . VAL A 1 82 ? -14.214 -5.989 1.865 1.00 96.69 82 VAL A O 1
ATOM 620 N N . ILE A 1 83 ? -15.240 -4.139 2.616 1.00 97.06 83 ILE A N 1
ATOM 621 C CA . ILE A 1 83 ? -14.040 -3.285 2.580 1.00 97.06 83 ILE A CA 1
ATOM 622 C C . ILE A 1 83 ? -12.921 -3.872 3.452 1.00 97.06 83 ILE A C 1
ATOM 624 O O . ILE A 1 83 ? -11.771 -3.976 3.019 1.00 97.06 83 ILE A O 1
ATOM 628 N N . ARG A 1 84 ? -13.255 -4.305 4.674 1.00 97.44 84 ARG A N 1
ATOM 629 C CA . ARG A 1 84 ? -12.294 -4.935 5.593 1.00 97.44 84 ARG A CA 1
ATOM 630 C C . ARG A 1 84 ? -11.795 -6.282 5.076 1.00 97.44 84 ARG A C 1
ATOM 632 O O . ARG A 1 84 ? -10.606 -6.561 5.212 1.00 97.44 84 ARG A O 1
ATOM 639 N N . HIS A 1 85 ? -12.676 -7.092 4.488 1.00 97.44 85 HIS A N 1
ATOM 640 C CA . HIS A 1 85 ? -12.310 -8.373 3.888 1.00 97.44 85 HIS A CA 1
ATOM 641 C C . HIS A 1 85 ? -11.313 -8.184 2.741 1.00 97.44 85 HIS A C 1
ATOM 643 O O . HIS A 1 85 ? -10.246 -8.788 2.763 1.00 97.44 85 HIS A O 1
ATOM 649 N N . LEU A 1 86 ? -11.600 -7.279 1.801 1.00 97.88 86 LEU A N 1
ATOM 650 C CA . LEU A 1 86 ? -10.693 -6.984 0.690 1.00 97.88 86 LEU A CA 1
ATOM 651 C C . LEU A 1 86 ? -9.328 -6.513 1.189 1.00 97.88 86 LEU A C 1
ATOM 653 O O . LEU A 1 86 ? -8.296 -7.005 0.735 1.00 97.88 86 LEU A O 1
ATOM 657 N N . ALA A 1 87 ? -9.303 -5.615 2.174 1.00 97.56 87 ALA A N 1
ATOM 658 C CA . ALA A 1 87 ? -8.050 -5.161 2.763 1.00 97.56 87 ALA A CA 1
ATOM 659 C C . ALA A 1 87 ? -7.245 -6.310 3.384 1.00 97.56 87 ALA A C 1
ATOM 661 O O . ALA A 1 87 ? -6.029 -6.382 3.208 1.00 97.56 87 ALA A O 1
ATOM 662 N N . GLN A 1 88 ? -7.922 -7.232 4.070 1.00 97.56 88 GLN A N 1
ATOM 663 C CA . GLN A 1 88 ? -7.294 -8.430 4.613 1.00 97.56 88 GLN A CA 1
ATOM 664 C C . GLN A 1 88 ? -6.709 -9.309 3.494 1.00 97.56 88 GLN A C 1
ATOM 666 O O . GLN A 1 88 ? -5.560 -9.735 3.610 1.00 97.56 88 GLN A O 1
ATOM 671 N N . SER A 1 89 ? -7.429 -9.507 2.386 1.00 97.75 89 SER A N 1
ATOM 672 C CA . SER A 1 89 ? -6.951 -10.279 1.230 1.00 97.75 89 SER A CA 1
ATOM 673 C C . SER A 1 89 ? -5.694 -9.679 0.589 1.00 97.75 89 SER A C 1
ATOM 675 O O . SER A 1 89 ? -4.790 -10.423 0.199 1.00 97.75 89 SER A O 1
ATOM 677 N N . TRP A 1 90 ? -5.593 -8.347 0.516 1.00 97.69 90 TRP A N 1
ATOM 678 C CA . TRP A 1 90 ? -4.379 -7.654 0.062 1.00 97.69 90 TRP A CA 1
ATOM 679 C C . TRP A 1 90 ? -3.205 -7.910 1.014 1.00 97.69 90 TRP A C 1
ATOM 681 O O . TRP A 1 90 ? -2.118 -8.296 0.581 1.00 97.69 90 TRP A O 1
ATOM 691 N N . VAL A 1 91 ? -3.423 -7.738 2.321 1.00 95.69 91 VAL A N 1
ATOM 692 C CA . VAL A 1 91 ? -2.383 -7.923 3.344 1.00 95.69 91 VAL A CA 1
ATOM 693 C C . VAL A 1 91 ? -1.894 -9.374 3.395 1.00 95.69 91 VAL A C 1
ATOM 695 O O . VAL A 1 91 ? -0.689 -9.613 3.458 1.00 95.69 91 VAL A O 1
ATOM 698 N N . GLU A 1 92 ? -2.793 -10.353 3.328 1.00 96.31 92 GLU A N 1
ATOM 699 C CA . GLU A 1 92 ? -2.444 -11.779 3.280 1.00 96.31 92 GLU A CA 1
ATOM 700 C C . GLU A 1 92 ? -1.750 -12.158 1.972 1.00 96.31 92 GLU A C 1
ATOM 702 O O . GLU A 1 92 ? -0.761 -12.898 1.979 1.00 96.31 92 GLU A O 1
ATOM 707 N N . GLY A 1 93 ? -2.214 -11.608 0.848 1.00 96.62 93 GLY A N 1
ATOM 708 C CA . GLY A 1 93 ? -1.551 -11.749 -0.444 1.00 96.62 93 GLY A CA 1
ATOM 709 C C . GLY A 1 93 ? -0.109 -11.242 -0.403 1.00 96.62 93 GLY A C 1
ATOM 710 O O . GLY A 1 93 ? 0.791 -11.914 -0.903 1.00 96.62 93 GLY A O 1
ATOM 711 N N . SER A 1 94 ? 0.135 -10.109 0.257 1.00 95.19 94 SER A N 1
ATOM 712 C CA . SER A 1 94 ? 1.484 -9.569 0.437 1.00 95.19 94 SER A CA 1
ATOM 713 C C . SER A 1 94 ? 2.332 -10.429 1.381 1.00 95.19 94 SER A C 1
ATOM 715 O O . SER A 1 94 ? 3.437 -10.831 1.020 1.00 95.19 94 SER A O 1
ATOM 717 N N . LYS A 1 95 ? 1.799 -10.804 2.554 1.00 93.38 95 LYS A N 1
ATOM 718 C CA . LYS A 1 95 ? 2.506 -11.632 3.553 1.00 93.38 95 LYS A CA 1
ATOM 719 C C . LYS A 1 95 ? 2.876 -13.023 3.031 1.00 93.38 95 LYS A C 1
ATOM 721 O O . LYS A 1 95 ? 3.921 -13.549 3.397 1.00 93.38 95 LYS A O 1
ATOM 726 N N . SER A 1 96 ? 2.042 -13.609 2.173 1.00 96.00 96 SER A N 1
ATOM 727 C CA . SER A 1 96 ? 2.315 -14.897 1.518 1.00 96.00 96 SER A CA 1
ATOM 728 C C . SER A 1 96 ? 3.280 -14.796 0.331 1.00 96.00 96 SER A C 1
ATOM 730 O O . SER A 1 96 ? 3.693 -15.821 -0.206 1.00 96.00 96 SER A O 1
ATOM 732 N N . GLY A 1 97 ? 3.639 -13.583 -0.100 1.00 94.38 97 GLY A N 1
ATOM 733 C CA . GLY A 1 97 ? 4.493 -13.351 -1.264 1.00 94.38 97 GLY A CA 1
ATOM 734 C C . GLY A 1 97 ? 3.788 -13.515 -2.613 1.00 94.38 97 GLY A C 1
ATOM 735 O O . GLY A 1 97 ? 4.458 -13.421 -3.642 1.00 94.38 97 GLY A O 1
ATOM 736 N N . ARG A 1 98 ? 2.462 -13.729 -2.627 1.00 96.12 98 ARG A N 1
ATOM 737 C CA . ARG A 1 98 ? 1.635 -13.745 -3.847 1.00 96.12 98 ARG A CA 1
ATOM 738 C C . ARG A 1 98 ? 1.571 -12.358 -4.485 1.00 96.12 98 ARG A C 1
ATOM 740 O O . ARG A 1 98 ? 1.720 -12.232 -5.693 1.00 96.12 98 ARG A O 1
ATOM 747 N N . LEU A 1 99 ? 1.375 -11.329 -3.665 1.00 95.31 99 LEU A N 1
ATOM 748 C CA . LEU A 1 99 ? 1.365 -9.928 -4.077 1.00 95.31 99 LEU A CA 1
ATOM 749 C C . LEU A 1 99 ? 2.729 -9.315 -3.759 1.00 95.31 99 LEU A C 1
ATOM 751 O O . LEU A 1 99 ? 3.017 -8.941 -2.622 1.00 95.31 99 LEU A O 1
ATOM 755 N N . GLN A 1 100 ? 3.600 -9.272 -4.764 1.00 92.50 100 GLN A N 1
ATOM 756 C CA . GLN A 1 100 ? 4.955 -8.736 -4.625 1.00 92.50 100 GLN A CA 1
ATOM 757 C C . GLN A 1 100 ? 5.015 -7.268 -5.031 1.00 92.50 100 GLN A C 1
ATOM 759 O O . GLN A 1 100 ? 4.241 -6.817 -5.877 1.00 92.50 100 GLN A O 1
ATOM 764 N N . GLN A 1 101 ? 5.985 -6.541 -4.478 1.00 89.50 101 GLN A N 1
ATOM 765 C CA . GLN A 1 101 ? 6.274 -5.172 -4.894 1.00 89.50 101 GLN A CA 1
ATOM 766 C C . GLN A 1 101 ? 6.542 -5.119 -6.407 1.00 89.50 101 GLN A C 1
ATOM 768 O O . GLN A 1 101 ? 7.343 -5.889 -6.958 1.00 89.50 101 GLN A O 1
ATOM 773 N N . ILE A 1 102 ? 5.863 -4.189 -7.075 1.00 88.75 102 ILE A N 1
ATOM 774 C CA . ILE A 1 102 ? 6.070 -3.895 -8.491 1.00 88.75 102 ILE A CA 1
ATOM 775 C C . ILE A 1 102 ? 7.054 -2.739 -8.598 1.00 88.75 102 ILE A C 1
ATOM 777 O O . ILE A 1 102 ? 6.878 -1.711 -7.946 1.00 88.75 102 ILE A O 1
ATOM 781 N N . TYR A 1 103 ? 8.074 -2.932 -9.430 1.00 88.94 103 TYR A N 1
ATOM 782 C CA . TYR A 1 103 ? 9.084 -1.933 -9.752 1.00 88.94 103 TYR A CA 1
ATOM 783 C C . TYR A 1 103 ? 8.904 -1.443 -11.196 1.00 88.94 103 TYR A C 1
ATOM 785 O O . TYR A 1 103 ? 8.240 -2.108 -12.005 1.00 88.94 103 TYR A O 1
ATOM 793 N N . PRO A 1 104 ? 9.519 -0.306 -11.551 1.00 85.00 104 PRO A N 1
ATOM 794 C CA . PRO A 1 104 ? 9.664 0.100 -12.937 1.00 85.00 104 PRO A CA 1
ATOM 795 C C . PRO A 1 104 ? 10.422 -0.970 -13.742 1.00 85.00 104 PRO A C 1
ATOM 797 O O . PRO A 1 104 ? 11.424 -1.519 -13.279 1.00 85.00 104 PRO A O 1
ATOM 800 N N . GLY A 1 105 ? 9.934 -1.271 -14.939 1.00 83.31 105 GLY A N 1
ATOM 801 C CA . GLY A 1 105 ? 10.567 -2.116 -15.947 1.00 83.31 105 GLY A CA 1
ATOM 802 C C . GLY A 1 105 ? 11.451 -1.333 -16.913 1.00 83.31 105 GLY A C 1
ATOM 803 O O . GLY A 1 105 ? 12.336 -1.916 -17.532 1.00 83.31 105 GLY A O 1
ATOM 804 N N . TYR A 1 106 ? 11.276 -0.013 -17.015 1.00 78.50 106 TYR A N 1
ATOM 805 C CA . TYR A 1 106 ? 12.147 0.843 -17.820 1.00 78.50 106 TYR A CA 1
ATOM 806 C C . TYR A 1 106 ? 12.429 2.194 -17.152 1.00 78.50 106 TYR A C 1
ATOM 808 O O . TYR A 1 106 ? 11.759 2.617 -16.209 1.00 78.50 106 TYR A O 1
ATOM 816 N N . CYS A 1 107 ? 13.487 2.858 -17.623 1.00 75.50 107 CYS A N 1
ATOM 817 C CA . CYS A 1 107 ? 13.880 4.182 -17.150 1.00 75.50 107 CYS A CA 1
ATOM 818 C C . CYS A 1 107 ? 12.816 5.216 -17.541 1.00 75.50 107 CYS A C 1
ATOM 820 O O . CYS A 1 107 ? 12.485 5.320 -18.715 1.00 75.50 107 CYS A O 1
ATOM 822 N N . GLY A 1 108 ? 12.312 5.984 -16.573 1.00 73.19 108 GLY A N 1
ATOM 823 C CA . GLY A 1 108 ? 11.228 6.948 -16.793 1.00 73.19 108 GLY A CA 1
ATOM 824 C C . GLY A 1 108 ? 9.811 6.377 -16.669 1.00 73.19 108 GLY A C 1
ATOM 825 O O . GLY A 1 108 ? 8.859 7.145 -16.757 1.00 73.19 108 GLY A O 1
ATOM 826 N N . GLU A 1 109 ? 9.638 5.073 -16.419 1.00 77.50 109 GLU A N 1
ATOM 827 C CA . GLU A 1 109 ? 8.300 4.515 -16.202 1.00 77.50 109 GLU A CA 1
ATOM 828 C C . GLU A 1 109 ? 7.661 5.066 -14.920 1.00 77.50 109 GLU A C 1
ATOM 830 O O . GLU A 1 109 ? 8.209 4.950 -13.814 1.00 77.50 109 GLU A O 1
ATOM 835 N N . SER A 1 110 ? 6.455 5.609 -15.076 1.00 79.38 110 SER A N 1
ATOM 836 C CA . SER A 1 110 ? 5.592 5.972 -13.962 1.00 79.38 110 SER A CA 1
ATOM 837 C C . SER A 1 110 ? 4.785 4.765 -13.483 1.00 79.38 110 SER A C 1
ATOM 839 O O . SER A 1 110 ? 4.230 4.006 -14.274 1.00 79.38 110 SER A O 1
ATOM 841 N N . LEU A 1 111 ? 4.689 4.605 -12.162 1.00 81.94 111 LEU A N 1
ATOM 842 C CA . LEU A 1 111 ? 3.866 3.567 -11.534 1.00 81.94 111 LEU A CA 1
ATOM 843 C C . LEU A 1 111 ? 2.456 4.054 -11.180 1.00 81.94 111 LEU A C 1
ATOM 845 O O . LEU A 1 111 ? 1.693 3.287 -10.599 1.00 81.94 111 LEU A O 1
ATOM 849 N N . ILE A 1 112 ? 2.110 5.306 -11.499 1.00 77.50 112 ILE A N 1
ATOM 850 C CA . ILE A 1 112 ? 0.763 5.855 -11.276 1.00 77.50 112 ILE A CA 1
ATOM 851 C C . ILE A 1 112 ? -0.120 5.804 -12.532 1.00 77.50 112 ILE A C 1
ATOM 853 O O . ILE A 1 112 ? -1.314 6.089 -12.449 1.00 77.50 112 ILE A O 1
ATOM 857 N N . GLU A 1 113 ? 0.431 5.387 -13.675 1.00 75.06 113 GLU A N 1
ATOM 858 C CA . GLU A 1 113 ? -0.284 5.227 -14.944 1.00 75.06 113 GLU A CA 1
ATOM 859 C C . GLU A 1 113 ? -0.430 3.741 -15.341 1.00 75.06 113 GLU A C 1
ATOM 861 O O . GLU A 1 113 ? 0.296 2.862 -14.864 1.00 75.06 113 GLU A O 1
ATOM 866 N N . GLY A 1 114 ? -1.402 3.442 -16.210 1.00 85.69 114 GLY A N 1
ATOM 867 C CA . GLY A 1 114 ? -1.630 2.095 -16.749 1.00 85.69 114 GLY A CA 1
ATOM 868 C C . GLY A 1 114 ? -2.010 1.031 -15.698 1.00 85.69 114 GLY A C 1
ATOM 869 O O . GLY A 1 114 ? -2.521 1.367 -14.628 1.00 85.69 114 GLY A O 1
ATOM 870 N N . PRO A 1 115 ? -1.756 -0.267 -15.974 1.00 87.00 115 PRO A N 1
ATOM 871 C CA . PRO A 1 115 ? -2.099 -1.364 -15.061 1.00 87.00 115 PRO A CA 1
ATOM 872 C C . PRO A 1 115 ? -1.415 -1.275 -13.687 1.00 87.00 115 PRO A C 1
ATOM 874 O O . PRO A 1 115 ? -1.999 -1.646 -12.672 1.00 87.00 115 PRO A O 1
ATOM 877 N N . LYS A 1 116 ? -0.186 -0.747 -13.622 1.00 88.56 116 LYS A N 1
ATOM 878 C CA . LYS A 1 116 ? 0.532 -0.533 -12.352 1.00 88.56 116 LYS A CA 1
ATOM 879 C C . LYS A 1 116 ? -0.085 0.620 -11.555 1.00 88.56 116 LYS A C 1
ATOM 881 O O . LYS A 1 116 ? -0.272 0.495 -10.344 1.00 88.56 116 LYS A O 1
ATOM 886 N N . GLY A 1 117 ? -0.490 1.682 -12.254 1.00 88.69 117 GLY A N 1
ATOM 887 C CA . GLY A 1 117 ? -1.295 2.763 -11.694 1.00 88.69 117 GLY A CA 1
ATOM 888 C C . GLY A 1 117 ? -2.613 2.268 -11.121 1.00 88.69 117 GLY A C 1
ATOM 889 O O . GLY A 1 117 ? -2.986 2.658 -10.020 1.00 88.69 117 GLY A O 1
ATOM 890 N N . ASP A 1 118 ? -3.288 1.344 -11.801 1.00 92.69 118 ASP A N 1
ATOM 891 C CA . ASP A 1 118 ? -4.518 0.727 -11.300 1.00 92.69 118 ASP A CA 1
ATOM 892 C C . ASP A 1 118 ? -4.313 -0.034 -9.985 1.00 92.69 118 ASP A C 1
ATOM 894 O O . ASP A 1 118 ? -5.150 0.067 -9.084 1.00 92.69 118 ASP A O 1
ATOM 898 N N . ILE A 1 119 ? -3.193 -0.747 -9.844 1.00 94.69 119 ILE A N 1
ATOM 899 C CA . ILE A 1 119 ? -2.807 -1.437 -8.604 1.00 94.69 119 ILE A CA 1
ATOM 900 C C . ILE A 1 119 ? -2.587 -0.419 -7.482 1.00 94.69 119 ILE A C 1
ATOM 902 O O . ILE A 1 119 ? -3.187 -0.544 -6.409 1.00 94.69 119 ILE A O 1
ATOM 906 N N . PHE A 1 120 ? -1.782 0.618 -7.739 1.00 93.94 120 PHE A N 1
ATOM 907 C CA . PHE A 1 120 ? -1.522 1.687 -6.773 1.00 93.94 120 PHE A CA 1
ATOM 908 C C . PHE A 1 120 ? -2.817 2.390 -6.347 1.00 93.94 120 PHE A C 1
ATOM 910 O O . PHE A 1 120 ? -3.105 2.491 -5.155 1.00 93.94 120 PHE A O 1
ATOM 917 N N . ASN A 1 121 ? -3.627 2.824 -7.314 1.00 93.81 121 ASN A N 1
ATOM 918 C CA . ASN A 1 121 ? -4.863 3.567 -7.088 1.00 93.81 121 ASN A CA 1
ATOM 919 C C . ASN A 1 121 ? -5.904 2.734 -6.341 1.00 93.81 121 ASN A C 1
ATOM 921 O O . ASN A 1 121 ? -6.573 3.268 -5.457 1.00 93.81 121 ASN A O 1
ATOM 925 N N . SER A 1 122 ? -6.022 1.438 -6.639 1.00 95.56 122 SER A N 1
ATOM 926 C CA . SER A 1 122 ? -6.943 0.541 -5.925 1.00 95.56 122 SER A CA 1
ATOM 927 C C . SER A 1 122 ? -6.525 0.380 -4.466 1.00 95.56 122 SER A C 1
ATOM 929 O O . SER A 1 122 ? -7.344 0.557 -3.563 1.00 95.56 122 SER A O 1
ATOM 931 N N . CYS A 1 123 ? -5.234 0.140 -4.222 1.00 95.19 123 CYS A N 1
ATOM 932 C CA . CYS A 1 123 ? -4.690 0.025 -2.874 1.00 95.19 123 CYS A CA 1
ATOM 933 C C . CYS A 1 123 ? -4.832 1.337 -2.079 1.00 95.19 123 CYS A C 1
ATOM 935 O O . CYS A 1 123 ? -5.255 1.324 -0.922 1.00 95.19 123 CYS A O 1
ATOM 937 N N . ALA A 1 124 ? -4.521 2.480 -2.700 1.00 93.88 124 ALA A N 1
ATOM 938 C CA . ALA A 1 124 ? -4.630 3.799 -2.080 1.00 93.88 124 ALA A CA 1
ATOM 939 C C . ALA A 1 124 ? -6.086 4.179 -1.779 1.00 93.88 124 ALA A C 1
ATOM 941 O O . ALA A 1 124 ? -6.383 4.680 -0.694 1.00 93.88 124 ALA A O 1
ATOM 942 N N . SER A 1 125 ? -7.007 3.896 -2.704 1.00 94.75 125 SER A N 1
ATOM 943 C CA . SER A 1 125 ? -8.443 4.149 -2.524 1.00 94.75 125 SER A CA 1
ATOM 944 C C . SER A 1 125 ? -9.020 3.300 -1.393 1.00 94.75 125 SER A C 1
ATOM 946 O O . SER A 1 125 ? -9.738 3.821 -0.536 1.00 94.75 125 SER A O 1
ATOM 948 N N . LEU A 1 126 ? -8.646 2.018 -1.327 1.00 96.75 126 LEU A N 1
ATOM 949 C CA . LEU A 1 126 ? -9.058 1.117 -0.253 1.00 96.75 126 LEU A CA 1
ATOM 950 C C . LEU A 1 126 ? -8.509 1.561 1.111 1.00 96.75 126 LEU A C 1
ATOM 952 O O . LEU A 1 126 ? -9.249 1.604 2.095 1.00 96.75 126 LEU A O 1
ATOM 956 N N . ALA A 1 127 ? -7.235 1.958 1.173 1.00 96.19 127 ALA A N 1
ATOM 957 C CA . ALA A 1 127 ? -6.627 2.491 2.389 1.00 96.19 127 ALA A CA 1
ATOM 958 C C . ALA A 1 127 ? -7.268 3.816 2.838 1.00 96.19 127 ALA A C 1
ATOM 960 O O . ALA A 1 127 ? -7.485 4.023 4.036 1.00 96.19 127 ALA A O 1
ATOM 961 N N . ASN A 1 128 ? -7.615 4.705 1.901 1.00 95.00 128 ASN A N 1
ATOM 962 C CA . ASN A 1 128 ? -8.344 5.931 2.221 1.00 95.00 128 ASN A CA 1
ATOM 963 C C . ASN A 1 128 ? -9.745 5.617 2.766 1.00 95.00 128 ASN A C 1
ATOM 965 O O . ASN A 1 128 ? -10.134 6.188 3.784 1.00 95.00 128 ASN A O 1
ATOM 969 N N . ARG A 1 129 ? -10.465 4.659 2.164 1.00 95.31 129 ARG A N 1
ATOM 970 C CA . ARG A 1 129 ? -11.776 4.221 2.661 1.00 95.31 129 ARG A CA 1
ATOM 971 C C . ARG A 1 129 ? -11.685 3.633 4.069 1.00 95.31 129 ARG A C 1
ATOM 973 O O . ARG A 1 129 ? -12.476 4.002 4.929 1.00 95.31 129 ARG A O 1
ATOM 980 N N . LEU A 1 130 ? -10.697 2.781 4.344 1.00 96.56 130 LEU A N 1
ATOM 981 C CA . LEU A 1 130 ? -10.448 2.281 5.701 1.00 96.56 130 LEU A CA 1
ATOM 982 C C . LEU A 1 130 ? -10.109 3.399 6.687 1.00 96.56 130 LEU A C 1
ATOM 984 O O . LEU A 1 130 ? -10.540 3.349 7.833 1.00 96.56 130 LEU A O 1
ATOM 988 N N . SER A 1 131 ? -9.365 4.414 6.252 1.00 96.12 131 SER A N 1
ATOM 989 C CA . SER A 1 131 ? -9.041 5.567 7.096 1.00 96.12 131 SER A CA 1
ATOM 990 C C . SER A 1 131 ? -10.288 6.385 7.446 1.00 96.12 131 SER A C 1
ATOM 992 O O . SER A 1 131 ? -10.415 6.843 8.577 1.00 96.12 131 SER A O 1
ATOM 994 N N . GLU A 1 132 ? -11.227 6.536 6.509 1.00 94.88 132 GLU A N 1
ATOM 995 C CA . GLU A 1 132 ? -12.532 7.172 6.747 1.00 94.88 132 GLU A CA 1
ATOM 996 C C . GLU A 1 132 ? -13.389 6.372 7.731 1.00 94.88 132 GLU A C 1
ATOM 998 O O . GLU A 1 132 ? -13.937 6.946 8.673 1.00 94.88 132 GLU A O 1
ATOM 1003 N N . LEU A 1 133 ? -13.451 5.046 7.562 1.00 95.31 133 LEU A N 1
ATOM 1004 C CA . LEU A 1 133 ? -14.124 4.161 8.515 1.00 95.31 133 LEU A CA 1
ATOM 1005 C C . LEU A 1 133 ? -13.493 4.272 9.902 1.00 95.31 133 LEU A C 1
ATOM 1007 O O . LEU A 1 133 ? -14.200 4.440 10.891 1.00 95.31 133 LEU A O 1
ATOM 1011 N N . ALA A 1 134 ? -12.164 4.257 9.975 1.00 96.31 134 ALA A N 1
ATOM 1012 C CA . ALA A 1 134 ? -11.435 4.382 11.224 1.00 96.31 134 ALA A CA 1
ATOM 1013 C C . ALA A 1 134 ? -11.733 5.714 11.935 1.00 96.31 134 ALA A C 1
ATOM 1015 O O . ALA A 1 134 ? -11.969 5.722 13.141 1.00 96.31 134 ALA A O 1
ATOM 1016 N N . GLU A 1 135 ? -11.772 6.835 11.207 1.00 95.25 135 GLU A N 1
ATOM 1017 C CA . GLU A 1 135 ? -12.140 8.145 11.762 1.00 95.25 135 GLU A CA 1
ATOM 1018 C C . GLU A 1 135 ? -13.555 8.133 12.364 1.00 95.25 135 GLU A C 1
ATOM 1020 O O . GLU A 1 135 ? -13.735 8.565 13.504 1.00 95.25 135 GLU A O 1
ATOM 1025 N N . HIS A 1 136 ? -14.529 7.571 11.649 1.00 94.31 136 HIS A N 1
ATOM 1026 C CA . HIS A 1 136 ? -15.912 7.456 12.113 1.00 94.31 136 HIS A CA 1
ATOM 1027 C C . HIS A 1 136 ? -16.067 6.507 13.315 1.00 94.31 136 HIS A C 1
ATOM 1029 O O . HIS A 1 136 ? -16.796 6.801 14.264 1.00 94.31 136 HIS A O 1
ATOM 1035 N N . GLU A 1 137 ? -15.346 5.385 13.329 1.00 93.44 137 GLU A N 1
ATOM 1036 C CA . GLU A 1 137 ? -15.354 4.447 14.454 1.00 93.44 137 GLU A CA 1
ATOM 1037 C C . GLU A 1 137 ? -14.678 5.037 15.706 1.00 93.44 137 GLU A C 1
ATOM 1039 O O . GLU A 1 137 ? -15.129 4.770 16.824 1.00 93.44 137 GLU A O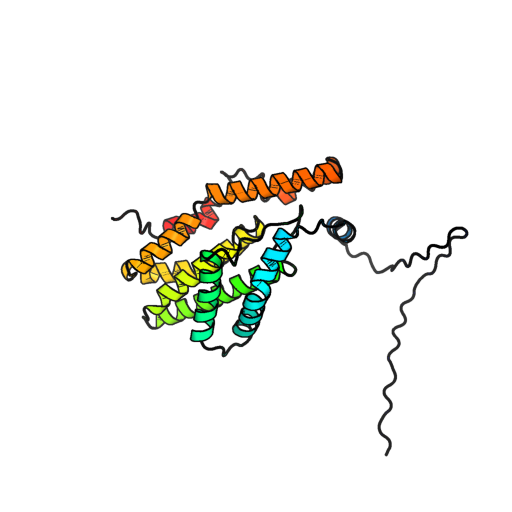 1
ATOM 1044 N N . VAL A 1 138 ? -13.661 5.903 15.554 1.00 92.81 138 VAL A N 1
ATOM 1045 C CA . VAL A 1 138 ? -13.089 6.659 16.688 1.00 92.81 138 VAL A CA 1
ATOM 1046 C C . VAL A 1 138 ? -14.144 7.550 17.332 1.00 92.81 138 VAL A C 1
ATOM 1048 O O . VAL A 1 138 ? -14.221 7.601 18.560 1.00 92.81 138 VAL A O 1
ATOM 1051 N N . GLU A 1 139 ? -14.948 8.253 16.534 1.00 90.12 139 GLU A N 1
ATOM 1052 C CA . GLU A 1 139 ? -15.991 9.159 17.036 1.00 90.12 139 GLU A CA 1
ATOM 1053 C C . GLU A 1 139 ? -17.070 8.413 17.831 1.00 90.12 139 GLU A C 1
ATOM 1055 O O . GLU A 1 139 ? -17.610 8.946 18.800 1.00 90.12 139 GLU A O 1
ATOM 1060 N N . LYS A 1 140 ? -17.315 7.146 17.484 1.00 91.38 140 LYS A N 1
ATOM 1061 C CA . LYS A 1 140 ? -18.218 6.235 18.206 1.00 91.38 140 LYS A CA 1
ATOM 1062 C C . LYS A 1 140 ? -17.567 5.509 19.386 1.00 91.38 140 LYS A C 1
ATOM 1064 O O . LYS A 1 140 ? -18.256 4.807 20.123 1.00 91.38 140 LYS A O 1
ATOM 1069 N N . GLY A 1 141 ? -16.253 5.642 19.567 1.00 87.00 141 GLY A N 1
ATOM 1070 C CA . GLY A 1 141 ? -15.497 4.927 20.596 1.00 87.00 141 GLY A CA 1
ATOM 1071 C C . GLY A 1 141 ? -15.336 3.425 20.334 1.00 87.00 141 GLY A C 1
ATOM 1072 O O . GLY A 1 141 ? -15.089 2.675 21.278 1.00 87.00 141 GLY A O 1
ATOM 1073 N N . ASN A 1 142 ? -15.470 2.975 19.084 1.00 92.56 142 ASN A N 1
ATOM 1074 C CA . ASN A 1 142 ? -15.356 1.566 18.723 1.00 92.56 142 ASN A CA 1
ATOM 1075 C C . ASN A 1 142 ? -13.874 1.151 18.586 1.00 92.56 142 ASN A C 1
ATOM 1077 O O . ASN A 1 142 ? -13.121 1.796 17.849 1.00 92.56 142 ASN A O 1
ATOM 1081 N N . PRO A 1 143 ? -13.427 0.061 19.244 1.00 88.25 143 PRO A N 1
ATOM 1082 C CA . PRO A 1 143 ? -12.061 -0.452 19.099 1.00 88.25 143 PRO A CA 1
ATOM 1083 C C . PRO A 1 143 ? -11.674 -0.823 17.658 1.00 88.25 143 PRO A C 1
ATOM 1085 O O . PRO A 1 143 ? -10.482 -0.844 17.342 1.00 88.25 143 PRO A O 1
ATOM 1088 N N . GLN A 1 144 ? -12.652 -1.062 16.775 1.00 94.12 144 GLN A N 1
ATOM 1089 C CA . GLN A 1 144 ? -12.425 -1.356 15.357 1.00 94.12 144 GLN A CA 1
ATOM 1090 C C . GLN A 1 144 ? -11.670 -0.235 14.623 1.00 94.12 144 GLN A C 1
ATOM 1092 O O . GLN A 1 144 ? -10.975 -0.503 13.645 1.00 94.12 144 GLN A O 1
ATOM 1097 N N . ALA A 1 145 ? -11.723 0.998 15.132 1.00 95.25 145 ALA A N 1
ATOM 1098 C CA . ALA A 1 145 ? -11.006 2.129 14.559 1.00 95.25 145 ALA A CA 1
ATOM 1099 C C . ALA A 1 145 ? -9.489 1.906 14.458 1.00 95.25 145 ALA A C 1
ATOM 1101 O O . ALA A 1 145 ? -8.872 2.209 13.438 1.00 95.25 145 ALA A O 1
ATOM 1102 N N . ASN A 1 146 ? -8.883 1.348 15.510 1.00 95.00 146 ASN A N 1
ATOM 1103 C CA . ASN A 1 146 ? -7.445 1.086 15.535 1.00 95.00 146 ASN A CA 1
ATOM 1104 C C . ASN A 1 146 ? -7.066 -0.022 14.543 1.00 95.00 146 ASN A C 1
ATOM 1106 O O . ASN A 1 146 ? -6.043 0.074 13.871 1.00 95.00 146 ASN A O 1
ATOM 1110 N N . GLU A 1 147 ? -7.907 -1.052 14.423 1.00 95.69 147 GLU A N 1
ATOM 1111 C CA . GLU A 1 147 ? -7.721 -2.135 13.453 1.00 95.69 147 GLU A CA 1
ATOM 1112 C C . GLU A 1 147 ? -7.771 -1.627 12.013 1.00 95.69 147 GLU A C 1
ATOM 1114 O O . GLU A 1 147 ? -6.894 -1.948 11.210 1.00 95.69 147 GLU A O 1
ATOM 1119 N N . ASP A 1 148 ? -8.773 -0.811 11.690 1.00 97.25 148 ASP A N 1
ATOM 1120 C CA . ASP A 1 148 ? -8.959 -0.276 10.342 1.00 97.25 148 ASP A CA 1
ATOM 1121 C C . ASP A 1 148 ? -7.823 0.701 9.978 1.00 97.25 148 ASP A C 1
ATOM 1123 O O . ASP A 1 148 ? -7.303 0.652 8.862 1.00 97.25 148 ASP A O 1
ATOM 1127 N N . ALA A 1 149 ? -7.338 1.497 10.940 1.00 96.25 149 ALA A N 1
ATOM 1128 C CA . ALA A 1 149 ? -6.173 2.359 10.746 1.00 96.25 149 ALA A CA 1
ATOM 1129 C C . ALA A 1 149 ? -4.865 1.571 10.532 1.00 96.25 149 ALA A C 1
ATOM 1131 O O . ALA A 1 149 ? -4.093 1.914 9.636 1.00 96.25 149 ALA A O 1
ATOM 1132 N N . ILE A 1 150 ? -4.612 0.500 11.299 1.00 95.69 150 ILE A N 1
ATOM 1133 C CA . ILE A 1 150 ? -3.430 -0.360 11.094 1.00 95.69 150 ILE A CA 1
ATOM 1134 C C . ILE A 1 150 ? -3.497 -1.045 9.725 1.00 95.69 150 ILE A C 1
ATOM 1136 O O . ILE A 1 150 ? -2.500 -1.046 9.005 1.00 95.69 150 ILE A O 1
ATOM 1140 N N . ARG A 1 151 ? -4.665 -1.568 9.326 1.00 96.25 151 ARG A N 1
ATOM 1141 C CA . ARG A 1 151 ? -4.849 -2.169 7.992 1.00 96.25 151 ARG A CA 1
ATOM 1142 C C . ARG A 1 151 ? -4.592 -1.165 6.872 1.00 96.25 151 ARG A C 1
ATOM 1144 O O . ARG A 1 151 ? -3.945 -1.517 5.891 1.00 96.25 151 ARG A O 1
ATOM 1151 N N . ALA A 1 152 ? -5.050 0.079 7.017 1.00 96.38 152 ALA A N 1
ATOM 1152 C CA . ALA A 1 152 ? -4.771 1.128 6.039 1.00 96.38 152 ALA A CA 1
ATOM 1153 C C . ALA A 1 152 ? -3.259 1.37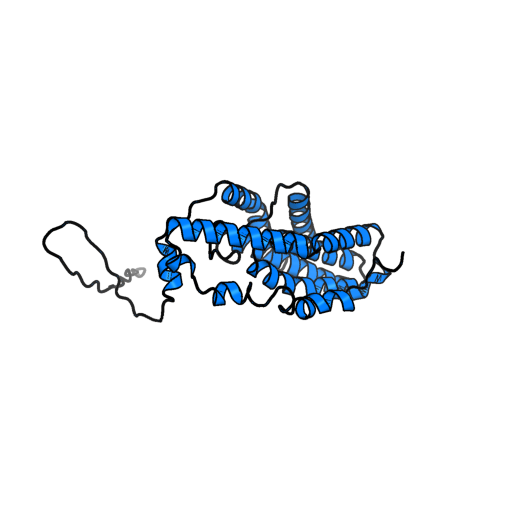9 5.885 1.00 96.38 152 ALA A C 1
ATOM 1155 O O . ALA A 1 152 ? -2.775 1.523 4.763 1.00 96.38 152 ALA A O 1
ATOM 1156 N N . LEU A 1 153 ? -2.497 1.377 6.986 1.00 94.69 153 LEU A N 1
ATOM 1157 C CA . LEU A 1 153 ? -1.035 1.489 6.927 1.00 94.69 153 LEU A CA 1
ATOM 1158 C C . LEU A 1 153 ? -0.378 0.265 6.270 1.00 94.69 153 LEU A C 1
ATOM 1160 O O . LEU A 1 153 ? 0.522 0.433 5.445 1.00 94.69 153 LEU A O 1
ATOM 1164 N N . GLU A 1 154 ? -0.823 -0.949 6.616 1.00 94.44 154 GLU A N 1
ATOM 1165 C CA . GLU A 1 154 ? -0.338 -2.192 5.999 1.00 94.44 154 GLU A CA 1
ATOM 1166 C C . GLU A 1 154 ? -0.563 -2.170 4.479 1.00 94.44 154 GLU A C 1
ATOM 1168 O O . GLU A 1 154 ? 0.370 -2.466 3.737 1.00 94.44 154 GLU A O 1
ATOM 1173 N N . LEU A 1 155 ? -1.746 -1.743 4.015 1.00 94.69 155 LEU A N 1
ATOM 1174 C CA . LEU A 1 155 ? -2.064 -1.599 2.590 1.00 94.69 155 LEU A CA 1
ATOM 1175 C C . LEU A 1 155 ? -1.113 -0.639 1.879 1.00 94.69 155 LEU A C 1
ATOM 1177 O O . LEU A 1 155 ? -0.486 -1.014 0.894 1.00 94.69 155 LEU A O 1
ATOM 1181 N N . ILE A 1 156 ? -0.970 0.593 2.377 1.00 92.88 156 ILE A N 1
ATOM 1182 C CA . ILE A 1 156 ? -0.112 1.590 1.723 1.00 92.88 156 ILE A CA 1
ATOM 1183 C C . ILE A 1 156 ? 1.327 1.075 1.587 1.00 92.88 156 ILE A C 1
ATOM 1185 O O . ILE A 1 156 ? 1.961 1.294 0.554 1.00 92.88 156 ILE A O 1
ATOM 1189 N N . ASN A 1 157 ? 1.831 0.336 2.577 1.00 89.94 157 ASN A N 1
ATOM 1190 C CA . ASN A 1 157 ? 3.166 -0.257 2.521 1.00 89.94 157 ASN A CA 1
ATOM 1191 C C . ASN A 1 157 ? 3.345 -1.313 1.409 1.00 89.94 157 ASN A C 1
ATOM 1193 O O . ASN A 1 157 ? 4.483 -1.499 0.984 1.00 89.94 157 ASN A O 1
ATOM 1197 N N . ILE A 1 158 ? 2.279 -1.951 0.903 1.00 91.81 158 ILE A N 1
ATOM 1198 C CA . ILE A 1 158 ? 2.355 -2.925 -0.210 1.00 91.81 158 ILE A CA 1
ATOM 1199 C C . ILE A 1 158 ? 2.838 -2.255 -1.502 1.00 91.81 158 ILE A C 1
ATOM 1201 O O . ILE A 1 158 ? 3.560 -2.868 -2.284 1.00 91.81 158 ILE A O 1
ATOM 1205 N N . VAL A 1 159 ? 2.430 -1.003 -1.738 1.00 89.19 159 VAL A N 1
ATOM 1206 C CA . VAL A 1 159 ? 2.676 -0.291 -3.006 1.00 89.19 159 VAL A CA 1
ATOM 1207 C C . VAL A 1 159 ? 3.653 0.878 -2.873 1.00 89.19 159 VAL A C 1
ATOM 1209 O O . VAL A 1 159 ? 4.210 1.329 -3.873 1.00 89.19 159 VAL A O 1
ATOM 1212 N N . ARG A 1 160 ? 3.901 1.362 -1.649 1.00 84.88 160 ARG A N 1
ATOM 1213 C CA . ARG A 1 160 ? 4.726 2.546 -1.356 1.00 84.88 160 ARG A CA 1
ATOM 1214 C C . ARG A 1 160 ? 6.126 2.480 -1.962 1.00 84.88 160 ARG A C 1
ATOM 1216 O O . ARG A 1 160 ? 6.614 3.501 -2.436 1.00 84.88 160 ARG A O 1
ATOM 1223 N N . PHE A 1 161 ? 6.770 1.317 -1.960 1.00 84.25 161 PHE A N 1
ATOM 1224 C CA . PHE A 1 161 ? 8.178 1.176 -2.342 1.00 84.25 161 PHE A CA 1
ATOM 1225 C C . PHE A 1 161 ? 8.370 0.678 -3.780 1.00 84.25 161 PHE A C 1
ATOM 1227 O O . PHE A 1 161 ? 9.317 -0.051 -4.057 1.00 84.25 161 PHE A O 1
ATOM 1234 N N . GLY A 1 162 ? 7.477 1.056 -4.700 1.00 83.88 162 GLY A N 1
ATOM 1235 C CA . GLY A 1 162 ? 7.620 0.708 -6.115 1.00 83.88 162 GLY A CA 1
ATOM 1236 C C . GLY A 1 162 ? 8.639 1.587 -6.831 1.00 83.88 162 GLY A C 1
ATOM 1237 O O . GLY A 1 162 ? 9.570 1.090 -7.458 1.00 83.88 162 GLY A O 1
ATOM 1238 N N . ASN A 1 163 ? 8.495 2.904 -6.712 1.00 83.75 163 ASN A N 1
ATOM 1239 C CA . ASN A 1 163 ? 9.455 3.899 -7.181 1.00 83.75 163 ASN A CA 1
ATOM 1240 C C . ASN A 1 163 ? 9.442 5.132 -6.247 1.00 83.75 163 ASN A C 1
ATOM 1242 O O . ASN A 1 163 ? 8.724 5.179 -5.245 1.00 83.75 163 ASN A O 1
ATOM 1246 N N . PHE A 1 164 ? 10.254 6.146 -6.552 1.00 82.25 164 PHE A N 1
ATOM 1247 C CA . PHE A 1 164 ? 10.300 7.376 -5.749 1.00 82.25 164 PHE A CA 1
ATOM 1248 C C . PHE A 1 164 ? 8.992 8.180 -5.793 1.00 82.25 164 PHE A C 1
ATOM 1250 O O . PHE A 1 164 ? 8.625 8.817 -4.804 1.00 82.25 164 PHE A O 1
ATOM 1257 N N . GLU A 1 165 ? 8.267 8.123 -6.909 1.00 82.94 165 GLU A N 1
ATOM 1258 C CA . GLU A 1 165 ? 6.968 8.775 -7.069 1.00 82.94 165 GLU A CA 1
ATOM 1259 C C . GLU A 1 165 ? 5.910 8.143 -6.152 1.00 82.94 165 GLU A C 1
ATOM 1261 O O . GLU A 1 165 ? 5.275 8.848 -5.365 1.00 82.94 165 GLU A O 1
ATOM 1266 N N . THR A 1 166 ? 5.772 6.814 -6.161 1.00 84.88 166 THR A N 1
ATOM 1267 C CA . THR A 1 166 ? 4.863 6.092 -5.264 1.00 84.88 166 THR A CA 1
ATOM 1268 C C . THR A 1 166 ? 5.266 6.288 -3.817 1.00 84.88 166 THR A C 1
ATOM 1270 O O . THR A 1 166 ? 4.386 6.443 -2.981 1.00 84.88 166 THR A O 1
ATOM 1273 N N . LEU A 1 167 ? 6.566 6.350 -3.505 1.00 85.38 167 LEU A N 1
ATOM 1274 C CA . LEU A 1 167 ? 7.050 6.591 -2.145 1.00 85.38 167 LEU A CA 1
ATOM 1275 C C . LEU A 1 167 ? 6.542 7.929 -1.597 1.00 85.38 167 LEU A C 1
ATOM 1277 O O . LEU A 1 167 ? 6.083 7.998 -0.451 1.00 85.38 167 LEU A O 1
ATOM 1281 N N . PHE A 1 168 ? 6.616 8.983 -2.411 1.00 82.00 168 PHE A N 1
ATOM 1282 C CA . PHE A 1 168 ? 6.154 10.315 -2.036 1.00 82.00 168 PHE A CA 1
ATOM 1283 C C . PHE A 1 168 ? 4.626 10.384 -1.959 1.00 82.00 168 PHE A C 1
ATOM 1285 O O . PHE A 1 168 ? 4.073 10.818 -0.944 1.00 82.00 168 PHE A O 1
ATOM 1292 N N . THR A 1 169 ? 3.945 9.901 -2.998 1.00 83.88 169 THR A N 1
ATOM 1293 C CA . THR A 1 169 ? 2.483 9.938 -3.101 1.00 83.88 169 THR A CA 1
ATOM 1294 C C . THR A 1 169 ? 1.836 9.110 -1.990 1.00 83.88 169 THR A C 1
ATOM 1296 O O . THR A 1 169 ? 0.999 9.633 -1.252 1.00 83.88 169 THR A O 1
ATOM 1299 N N . ALA A 1 170 ? 2.301 7.876 -1.763 1.00 86.00 170 ALA A N 1
ATOM 1300 C CA . ALA A 1 170 ? 1.881 7.008 -0.657 1.00 86.00 170 ALA A CA 1
ATOM 1301 C C . ALA A 1 170 ? 2.079 7.662 0.718 1.00 86.00 170 ALA A C 1
ATOM 1303 O O . ALA A 1 170 ? 1.236 7.516 1.602 1.00 86.00 170 ALA A O 1
ATOM 1304 N N . GLY A 1 171 ? 3.161 8.428 0.899 1.00 81.69 171 GLY A N 1
ATOM 1305 C CA . GLY A 1 171 ? 3.445 9.136 2.149 1.00 81.69 171 GLY A CA 1
ATOM 1306 C C . GLY A 1 171 ? 2.333 10.100 2.576 1.00 81.69 171 GLY A C 1
ATOM 1307 O O . GLY A 1 171 ? 2.101 10.289 3.770 1.00 81.69 171 GLY A O 1
ATOM 1308 N N . SER A 1 172 ? 1.593 10.674 1.623 1.00 84.56 172 SER A N 1
ATOM 1309 C CA . SER A 1 172 ? 0.454 11.545 1.931 1.00 84.56 172 SER A CA 1
ATOM 1310 C C . SER A 1 172 ? -0.733 10.790 2.552 1.00 84.56 172 SER A C 1
ATOM 1312 O O . SER A 1 172 ? -1.403 11.337 3.433 1.00 84.56 172 SER A O 1
ATOM 1314 N N . TYR A 1 173 ? -0.934 9.522 2.177 1.00 87.00 173 TYR A N 1
ATOM 1315 C CA . TYR A 1 173 ? -2.034 8.673 2.651 1.00 87.00 173 TYR A CA 1
ATOM 1316 C C . TYR A 1 173 ? -1.825 8.144 4.074 1.00 87.00 173 TYR A C 1
ATOM 1318 O O . TYR A 1 173 ? -2.791 7.797 4.744 1.00 87.00 173 TYR A O 1
ATOM 1326 N N . LEU A 1 174 ? -0.590 8.146 4.584 1.00 86.25 174 LEU A N 1
ATOM 1327 C CA . LEU A 1 174 ? -0.279 7.676 5.942 1.00 86.25 174 LEU A CA 1
ATOM 1328 C C . LEU A 1 174 ? -0.797 8.622 7.039 1.00 86.25 174 LEU A C 1
ATOM 1330 O O . LEU A 1 174 ? -1.010 8.215 8.179 1.00 86.25 174 LEU A O 1
ATOM 1334 N N . ARG A 1 175 ? -1.036 9.897 6.709 1.00 87.56 175 ARG A N 1
ATOM 1335 C CA . ARG A 1 175 ? -1.375 10.934 7.699 1.00 87.56 175 ARG A CA 1
ATOM 1336 C C . ARG A 1 175 ? -2.691 10.666 8.432 1.00 87.56 175 ARG A C 1
ATOM 1338 O O . ARG A 1 175 ? -2.761 10.864 9.645 1.00 87.56 175 ARG A O 1
ATOM 1345 N N . ARG A 1 176 ? -3.736 10.250 7.708 1.00 90.81 176 ARG A N 1
ATOM 1346 C CA . ARG A 1 176 ? -5.067 9.978 8.281 1.00 90.81 176 ARG A CA 1
ATOM 1347 C C . ARG A 1 176 ? -5.053 8.799 9.265 1.00 90.81 176 ARG A C 1
ATOM 1349 O O . ARG A 1 176 ? -5.448 9.014 10.412 1.00 90.81 176 ARG A O 1
ATOM 1356 N N . PRO A 1 177 ? -4.541 7.606 8.909 1.00 92.38 177 PRO A N 1
ATOM 1357 C CA . PRO A 1 177 ? -4.511 6.488 9.847 1.00 92.38 177 PRO A CA 1
ATOM 1358 C C . PRO A 1 177 ? -3.612 6.768 11.058 1.00 92.38 177 PRO A C 1
ATOM 1360 O O . PRO A 1 177 ? -4.004 6.451 12.180 1.00 92.38 177 PRO A O 1
ATOM 1363 N N . PHE A 1 178 ? -2.478 7.462 10.897 1.00 91.44 178 PHE A N 1
ATOM 1364 C CA . PHE A 1 178 ? -1.681 7.881 12.058 1.00 91.44 178 PHE A CA 1
ATOM 1365 C C . PHE A 1 178 ? -2.444 8.834 12.982 1.00 91.44 178 PHE A C 1
ATOM 1367 O O . PHE A 1 178 ? -2.415 8.670 14.200 1.00 91.44 178 PHE A O 1
ATOM 1374 N N . LYS A 1 179 ? -3.185 9.806 12.436 1.00 90.94 179 LYS A N 1
ATOM 1375 C CA . LYS A 1 179 ? -4.035 10.699 13.241 1.00 90.94 179 LYS A CA 1
ATOM 1376 C C . LYS A 1 179 ? -5.065 9.916 14.064 1.00 90.94 179 LYS A C 1
ATOM 1378 O O . LYS A 1 179 ? -5.301 10.282 15.216 1.00 90.94 179 LYS A O 1
ATOM 1383 N N . VAL A 1 180 ? -5.658 8.864 13.498 1.00 91.62 180 VAL A N 1
ATOM 1384 C CA . VAL A 1 180 ? -6.568 7.959 14.218 1.00 91.62 180 VAL A CA 1
ATOM 1385 C C . VAL A 1 180 ? -5.834 7.232 15.344 1.00 91.62 180 VAL A C 1
ATOM 1387 O O . VAL A 1 180 ? -6.245 7.339 16.501 1.00 91.62 180 VAL A O 1
ATOM 1390 N N . LEU A 1 181 ? -4.712 6.576 15.038 1.00 91.19 181 LEU A N 1
ATOM 1391 C CA . LEU A 1 181 ? -3.942 5.810 16.023 1.00 91.19 181 LEU A CA 1
ATOM 1392 C C . LEU A 1 181 ? -3.459 6.672 17.188 1.00 91.19 181 LEU A C 1
ATOM 1394 O O . LEU A 1 181 ? -3.516 6.237 18.332 1.00 91.19 181 LEU A O 1
ATOM 1398 N N . ASN A 1 182 ? -3.088 7.927 16.943 1.00 89.06 182 ASN A N 1
ATOM 1399 C CA . ASN A 1 182 ? -2.642 8.828 18.007 1.00 89.06 182 ASN A CA 1
ATOM 1400 C C . ASN A 1 182 ? -3.741 9.205 18.997 1.00 89.06 182 ASN A C 1
ATOM 1402 O O . ASN A 1 182 ? -3.453 9.448 20.167 1.00 89.06 182 ASN A O 1
ATOM 1406 N N . ARG A 1 183 ? -5.008 9.208 18.571 1.00 88.06 183 ARG A N 1
ATOM 1407 C CA . ARG A 1 183 ? -6.148 9.384 19.486 1.00 88.06 183 ARG A CA 1
ATOM 1408 C C . ARG A 1 183 ? -6.387 8.139 20.347 1.00 88.06 183 ARG A C 1
ATOM 1410 O O . ARG A 1 183 ? -6.932 8.253 21.443 1.00 88.06 183 ARG A O 1
ATOM 1417 N N . GLY A 1 184 ? -5.999 6.963 19.850 1.00 82.62 184 GLY A N 1
ATOM 1418 C CA . GLY A 1 184 ? -6.259 5.655 20.453 1.00 82.62 184 GLY A CA 1
ATOM 1419 C C . GLY A 1 184 ? -5.034 4.933 21.018 1.00 82.62 184 GLY A C 1
ATOM 1420 O O . GLY A 1 184 ? -5.180 3.795 21.454 1.00 82.62 184 GLY A O 1
ATOM 1421 N N . ILE A 1 185 ? -3.851 5.557 21.036 1.00 82.25 185 ILE A N 1
ATOM 1422 C CA . ILE A 1 185 ? -2.565 4.865 21.236 1.00 82.25 185 ILE A CA 1
ATOM 1423 C C . ILE A 1 185 ? -2.475 4.107 22.566 1.00 82.25 185 ILE A C 1
ATOM 1425 O O . ILE A 1 185 ? -2.021 2.967 22.613 1.00 82.25 185 ILE A O 1
ATOM 1429 N N . GLY A 1 186 ? -2.992 4.699 23.647 1.00 83.31 186 GLY A N 1
ATOM 1430 C CA . GLY A 1 186 ? -3.022 4.075 24.974 1.00 83.31 186 GLY A CA 1
ATOM 1431 C C . GLY A 1 186 ? -4.022 2.921 25.101 1.00 83.31 186 GLY A C 1
ATOM 1432 O O . GLY A 1 186 ? -4.051 2.253 26.128 1.00 83.31 186 GLY A O 1
ATOM 1433 N N . LYS A 1 187 ? -4.850 2.693 24.077 1.00 87.75 187 LYS A N 1
ATOM 1434 C CA . LYS A 1 187 ? -5.868 1.635 24.018 1.00 87.75 187 LYS A CA 1
ATOM 1435 C C . LYS A 1 187 ? -5.507 0.530 23.022 1.00 87.75 187 LYS A C 1
ATOM 1437 O O . LYS A 1 187 ? -6.335 -0.340 22.766 1.00 87.75 187 LYS A O 1
ATOM 1442 N N . LEU A 1 188 ? -4.310 0.574 22.432 1.00 90.25 188 LEU A N 1
ATOM 1443 C CA . LEU A 1 188 ? -3.844 -0.481 21.540 1.00 90.25 188 LEU A CA 1
ATOM 1444 C C . LEU A 1 188 ? -3.571 -1.757 22.338 1.00 90.25 188 LEU A C 1
ATOM 1446 O O . LEU A 1 188 ? -2.857 -1.736 23.342 1.00 90.25 188 LEU A O 1
ATOM 1450 N N . SER A 1 189 ? -4.119 -2.870 21.864 1.00 92.88 189 SER A N 1
ATOM 1451 C CA . SER A 1 189 ? -3.763 -4.204 22.347 1.00 92.88 189 SER A CA 1
ATOM 1452 C C . SER A 1 189 ? -2.321 -4.563 21.971 1.00 92.88 189 SER A C 1
ATOM 1454 O O . SER A 1 189 ? -1.744 -3.989 21.047 1.00 92.88 189 SER A O 1
ATOM 1456 N N . GLU A 1 190 ? -1.729 -5.544 22.651 1.00 92.44 190 GLU A N 1
ATOM 1457 C CA . GLU A 1 190 ? -0.358 -5.982 22.346 1.00 92.44 190 GLU A CA 1
ATOM 1458 C C . GLU A 1 190 ? -0.208 -6.500 20.909 1.00 92.44 190 GLU A C 1
ATOM 1460 O O . GLU A 1 190 ? 0.760 -6.170 20.228 1.00 92.44 190 GLU A O 1
ATOM 1465 N N . SER A 1 191 ? -1.200 -7.228 20.389 1.00 93.44 191 SER A N 1
ATOM 1466 C CA . SER A 1 191 ? -1.185 -7.685 18.993 1.00 93.44 191 SER A CA 1
ATOM 1467 C C . SER A 1 191 ? -1.199 -6.517 17.999 1.00 93.44 191 SER A C 1
ATOM 1469 O O . SER A 1 191 ? -0.493 -6.557 16.989 1.00 93.44 191 SER A O 1
ATOM 1471 N N . GLN A 1 192 ? -1.950 -5.452 18.293 1.00 92.94 192 GLN A N 1
ATOM 1472 C CA . GLN A 1 192 ? -1.968 -4.225 17.492 1.00 92.94 192 GLN A CA 1
ATOM 1473 C C . GLN A 1 192 ? -0.630 -3.493 17.541 1.00 92.94 192 GLN A C 1
ATOM 1475 O O . GLN A 1 192 ? -0.148 -3.054 16.499 1.00 92.94 192 GLN A O 1
ATOM 1480 N N . LYS A 1 193 ? 0.000 -3.401 18.717 1.00 90.75 193 LYS A N 1
ATOM 1481 C CA . LYS A 1 193 ? 1.335 -2.801 18.862 1.00 90.75 193 LYS A CA 1
ATOM 1482 C C . LYS A 1 193 ? 2.380 -3.566 18.055 1.00 90.75 193 LYS A C 1
ATOM 1484 O O . LYS A 1 193 ? 3.151 -2.940 17.339 1.00 90.75 193 LYS A O 1
ATOM 1489 N N . VAL A 1 194 ? 2.367 -4.901 18.105 1.00 90.81 194 VAL A N 1
ATOM 1490 C CA . VAL A 1 194 ? 3.279 -5.746 17.313 1.00 90.81 194 VAL A CA 1
ATOM 1491 C C . VAL A 1 194 ? 3.074 -5.527 15.814 1.00 90.81 194 VAL A C 1
ATOM 1493 O O . VAL A 1 194 ? 4.046 -5.366 15.079 1.00 90.81 194 VAL A O 1
ATOM 1496 N N . ARG A 1 195 ? 1.820 -5.473 15.344 1.00 91.62 195 ARG A N 1
ATOM 1497 C CA . ARG A 1 195 ? 1.520 -5.194 13.929 1.00 91.62 195 ARG A CA 1
ATOM 1498 C C . ARG A 1 195 ? 1.961 -3.797 13.509 1.00 91.62 195 ARG A C 1
ATOM 1500 O O . ARG A 1 195 ? 2.583 -3.658 12.461 1.00 91.62 195 ARG A O 1
ATOM 1507 N N . LEU A 1 196 ? 1.687 -2.783 14.327 1.00 90.25 196 LEU A N 1
ATOM 1508 C CA . LEU A 1 196 ? 2.121 -1.414 14.065 1.00 90.25 196 LEU A CA 1
ATOM 1509 C C . LEU A 1 196 ? 3.652 -1.315 14.027 1.00 90.25 196 LEU A C 1
ATOM 1511 O O . LEU A 1 196 ? 4.196 -0.743 13.090 1.00 90.25 196 LEU A O 1
ATOM 1515 N N . ALA A 1 197 ? 4.350 -1.957 14.964 1.00 86.88 197 ALA A N 1
ATOM 1516 C CA . ALA A 1 197 ? 5.807 -2.024 14.969 1.00 86.88 197 ALA A CA 1
ATOM 1517 C C . ALA A 1 197 ? 6.358 -2.749 13.731 1.00 86.88 197 ALA A C 1
ATOM 1519 O O . ALA A 1 197 ? 7.370 -2.333 13.181 1.00 86.88 197 ALA A O 1
ATOM 1520 N N . ALA A 1 198 ? 5.699 -3.804 13.240 1.00 86.12 198 ALA A N 1
ATOM 1521 C CA . ALA A 1 198 ? 6.091 -4.461 11.990 1.00 86.12 198 ALA A CA 1
ATOM 1522 C C . ALA A 1 198 ? 5.925 -3.529 10.776 1.00 86.12 198 ALA A C 1
ATOM 1524 O O . ALA A 1 198 ? 6.800 -3.474 9.908 1.00 86.12 198 ALA A O 1
ATOM 1525 N N . VAL A 1 199 ? 4.835 -2.756 10.736 1.00 85.44 199 VAL A N 1
ATOM 1526 C CA . VAL A 1 199 ? 4.603 -1.721 9.719 1.00 85.44 199 VAL A CA 1
ATOM 1527 C C . VAL A 1 199 ? 5.691 -0.650 9.786 1.00 85.44 199 VAL A C 1
ATOM 1529 O O . VAL A 1 199 ? 6.246 -0.321 8.744 1.00 85.44 199 VAL A O 1
ATOM 1532 N N . GLU A 1 200 ? 6.033 -0.149 10.975 1.00 80.69 200 GLU A N 1
ATOM 1533 C CA . GLU A 1 200 ? 7.097 0.843 11.202 1.00 80.69 200 GLU A CA 1
ATOM 1534 C C . GLU A 1 200 ? 8.498 0.296 10.893 1.00 80.69 200 GLU A C 1
ATOM 1536 O O . GLU A 1 200 ? 9.314 0.992 10.298 1.00 80.69 200 GLU A O 1
ATOM 1541 N N . ASN A 1 201 ? 8.781 -0.965 11.215 1.00 73.75 201 ASN A N 1
ATOM 1542 C CA . ASN A 1 201 ? 10.056 -1.603 10.882 1.00 73.75 201 ASN A CA 1
ATOM 1543 C C . ASN A 1 201 ? 10.198 -1.825 9.376 1.00 73.75 201 ASN A C 1
ATOM 1545 O O . ASN A 1 201 ? 11.281 -1.666 8.832 1.00 73.75 201 ASN A O 1
ATOM 1549 N N . THR A 1 202 ? 9.101 -2.092 8.665 1.00 67.50 202 THR A N 1
ATOM 1550 C CA . THR A 1 202 ? 9.110 -2.079 7.190 1.00 67.50 202 THR A CA 1
ATOM 1551 C C . THR A 1 202 ? 9.407 -0.669 6.644 1.00 67.50 202 THR A C 1
ATOM 1553 O O . THR A 1 202 ? 9.817 -0.513 5.497 1.00 67.50 202 THR A O 1
ATOM 1556 N N . GLN A 1 203 ? 9.242 0.372 7.470 1.00 58.66 203 GLN A N 1
ATOM 1557 C CA . GLN A 1 203 ? 9.619 1.752 7.167 1.00 58.66 203 GLN A CA 1
ATOM 1558 C C . GLN A 1 203 ? 11.051 2.103 7.591 1.00 58.66 203 GLN A C 1
ATOM 1560 O O . GLN A 1 203 ? 11.375 3.296 7.561 1.00 58.66 203 GLN A O 1
ATOM 1565 N N . THR A 1 204 ? 11.924 1.149 7.964 1.00 56.88 204 THR A N 1
ATOM 1566 C CA . THR A 1 204 ? 13.358 1.451 8.111 1.00 56.88 204 THR A CA 1
ATOM 1567 C C . THR A 1 204 ? 13.896 1.874 6.750 1.00 56.88 204 THR A C 1
ATOM 1569 O O . THR A 1 204 ? 14.198 1.089 5.855 1.00 56.88 204 THR A O 1
ATOM 1572 N N . ARG A 1 205 ? 13.888 3.195 6.606 1.00 58.06 205 ARG A N 1
ATOM 1573 C CA . ARG A 1 205 ? 13.926 3.988 5.386 1.00 58.06 205 ARG A CA 1
ATOM 1574 C C . ARG A 1 205 ? 15.159 3.723 4.539 1.00 58.06 205 ARG A C 1
ATOM 1576 O O . ARG A 1 205 ? 15.096 3.942 3.336 1.00 58.06 205 ARG A O 1
ATOM 1583 N N . ASP A 1 206 ? 16.237 3.263 5.151 1.00 64.31 206 ASP A N 1
ATOM 1584 C CA . ASP A 1 206 ? 17.537 3.196 4.503 1.00 64.31 206 ASP A CA 1
ATOM 1585 C C . ASP A 1 206 ? 17.601 2.012 3.528 1.00 64.31 206 ASP A C 1
ATOM 1587 O O . ASP A 1 206 ? 17.900 2.230 2.358 1.00 64.31 206 ASP A O 1
ATOM 1591 N N . ASP A 1 207 ? 17.163 0.814 3.928 1.00 73.19 207 ASP A N 1
ATOM 1592 C CA . ASP A 1 207 ? 17.262 -0.386 3.082 1.00 73.19 207 ASP A CA 1
ATOM 1593 C C . ASP A 1 207 ? 16.372 -0.299 1.834 1.00 73.19 207 ASP A C 1
ATOM 1595 O O . ASP A 1 207 ? 16.812 -0.568 0.718 1.00 73.19 207 ASP A O 1
ATOM 1599 N N . LYS A 1 208 ? 15.113 0.131 1.995 1.00 78.62 208 LYS A N 1
ATOM 1600 C CA . LYS A 1 208 ? 14.171 0.245 0.869 1.00 78.62 208 LYS A CA 1
ATOM 1601 C C . LYS A 1 208 ? 14.473 1.421 -0.049 1.00 78.62 208 LYS A C 1
ATOM 1603 O O . LYS A 1 208 ? 14.252 1.326 -1.254 1.00 78.62 208 LYS A O 1
ATOM 1608 N N . THR A 1 209 ? 14.983 2.526 0.490 1.00 77.38 209 THR A N 1
ATOM 1609 C CA . THR A 1 209 ? 15.412 3.654 -0.350 1.00 77.38 209 THR A CA 1
ATOM 1610 C C . THR A 1 209 ? 16.689 3.308 -1.113 1.00 77.38 209 THR A C 1
ATOM 1612 O O . THR A 1 209 ? 16.829 3.705 -2.272 1.00 77.38 209 THR A O 1
ATOM 1615 N N . GLU A 1 210 ? 17.599 2.545 -0.503 1.00 81.25 210 GLU A N 1
ATOM 1616 C CA . GLU A 1 210 ? 18.781 2.025 -1.187 1.00 81.25 210 GLU A CA 1
ATOM 1617 C C . GLU A 1 210 ? 18.375 1.053 -2.300 1.00 81.25 210 GLU A C 1
ATOM 1619 O O . GLU A 1 210 ? 18.802 1.237 -3.437 1.00 81.25 210 GLU A O 1
ATOM 1624 N N . GLU A 1 211 ? 17.449 0.124 -2.034 1.00 84.00 211 GLU A N 1
ATOM 1625 C CA . GLU A 1 211 ? 16.895 -0.787 -3.048 1.00 84.00 211 GLU A CA 1
ATOM 1626 C C . GLU A 1 211 ? 16.288 -0.017 -4.237 1.00 84.00 211 GLU A C 1
ATOM 1628 O O . GLU A 1 211 ? 16.593 -0.301 -5.398 1.00 84.00 211 GLU A O 1
ATOM 1633 N N . LEU A 1 212 ? 15.481 1.019 -3.974 1.00 83.56 212 LEU A N 1
ATOM 1634 C CA . LEU A 1 212 ? 14.938 1.891 -5.024 1.00 83.56 212 LEU A CA 1
ATOM 1635 C C . LEU A 1 212 ? 16.037 2.614 -5.812 1.00 83.56 212 LEU A C 1
ATOM 1637 O O . LEU A 1 212 ? 15.942 2.756 -7.035 1.00 83.56 212 LEU A O 1
ATOM 1641 N N . SER A 1 213 ? 17.091 3.054 -5.126 1.00 81.94 213 SER A N 1
ATOM 1642 C CA . SER A 1 213 ? 18.244 3.707 -5.748 1.00 81.94 213 SER A CA 1
ATOM 1643 C C . SER A 1 213 ? 19.024 2.742 -6.642 1.00 81.94 213 SER A C 1
ATOM 1645 O O . SER A 1 213 ? 19.479 3.137 -7.717 1.00 81.94 213 SER A O 1
ATOM 1647 N N . GLU A 1 214 ? 19.167 1.480 -6.238 1.00 85.62 214 GLU A N 1
ATOM 1648 C CA . GLU A 1 214 ? 19.789 0.422 -7.038 1.00 85.62 214 GLU A CA 1
ATOM 1649 C C . GLU A 1 214 ? 18.965 0.087 -8.282 1.00 85.62 214 GLU A C 1
ATOM 1651 O O . GLU A 1 214 ? 19.521 0.011 -9.382 1.00 85.62 214 GLU A O 1
ATOM 1656 N N . VAL A 1 215 ? 17.641 -0.050 -8.141 1.00 84.06 215 VAL A N 1
ATOM 1657 C CA . VAL A 1 215 ? 16.729 -0.265 -9.276 1.00 84.06 215 VAL A CA 1
ATOM 1658 C C . VAL A 1 215 ? 16.839 0.890 -10.271 1.00 84.06 215 VAL A C 1
ATOM 1660 O O . VAL A 1 215 ? 17.040 0.648 -11.463 1.00 84.06 215 VAL A O 1
ATOM 1663 N N . ALA A 1 216 ? 16.786 2.137 -9.797 1.00 80.69 216 ALA A N 1
ATOM 1664 C CA . ALA A 1 216 ? 16.920 3.317 -10.648 1.00 80.69 216 ALA A CA 1
ATOM 1665 C C . ALA A 1 216 ? 18.277 3.356 -11.375 1.00 80.69 216 ALA A C 1
ATOM 1667 O O . ALA A 1 216 ? 18.319 3.568 -12.589 1.00 80.69 216 ALA A O 1
ATOM 1668 N N . ARG A 1 217 ? 19.384 3.084 -10.665 1.00 82.06 217 ARG A N 1
ATOM 1669 C CA . ARG A 1 217 ? 20.734 2.995 -11.252 1.00 82.06 217 ARG A CA 1
ATOM 1670 C C . ARG A 1 217 ? 20.816 1.918 -12.332 1.00 82.06 217 ARG A C 1
ATOM 1672 O O . ARG A 1 217 ? 21.344 2.181 -13.411 1.00 82.06 217 ARG A O 1
ATOM 1679 N N . ARG A 1 218 ? 20.272 0.727 -12.066 1.00 85.62 218 ARG A N 1
ATOM 1680 C CA . ARG A 1 218 ? 20.246 -0.391 -13.021 1.00 85.62 218 ARG A CA 1
ATOM 1681 C C . ARG A 1 218 ? 19.483 -0.022 -14.291 1.00 85.62 218 ARG A C 1
ATOM 1683 O O . ARG A 1 218 ? 20.002 -0.236 -15.382 1.00 85.62 218 ARG A O 1
ATOM 1690 N N . LEU A 1 219 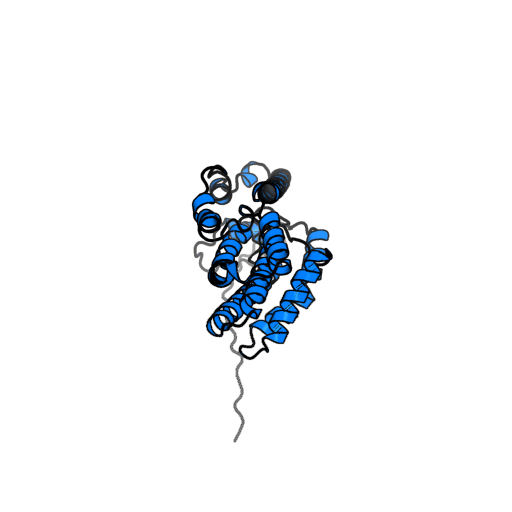? 18.284 0.542 -14.157 1.00 82.06 219 LEU A N 1
ATOM 1691 C CA . LEU A 1 219 ? 17.459 0.938 -15.302 1.00 82.06 219 LEU A CA 1
ATOM 1692 C C . LEU A 1 219 ? 18.117 2.060 -16.113 1.00 82.06 219 LEU A C 1
ATOM 1694 O O . LEU A 1 219 ? 18.124 1.993 -17.341 1.00 82.06 219 LEU A O 1
ATOM 1698 N N . LYS A 1 220 ? 18.743 3.043 -15.448 1.00 80.19 220 LYS A N 1
ATOM 1699 C CA . LYS A 1 220 ? 19.525 4.097 -16.117 1.00 80.19 220 LYS A CA 1
ATOM 1700 C C . LYS A 1 220 ? 20.703 3.511 -16.899 1.00 80.19 220 LYS A C 1
ATOM 1702 O O . LYS A 1 220 ? 20.910 3.885 -18.048 1.00 80.19 220 LYS A O 1
ATOM 1707 N N . ALA A 1 221 ? 21.440 2.563 -16.318 1.00 80.69 221 ALA A N 1
ATOM 1708 C CA . ALA A 1 221 ? 22.552 1.893 -16.995 1.00 80.69 221 ALA A CA 1
ATOM 1709 C C . ALA A 1 221 ? 22.086 1.065 -18.206 1.00 80.69 221 ALA A C 1
ATOM 1711 O O . ALA A 1 221 ? 22.704 1.130 -19.267 1.00 80.69 221 ALA A O 1
ATOM 1712 N N . GLN A 1 222 ? 20.973 0.334 -18.081 1.00 81.19 222 GLN A N 1
ATOM 1713 C CA . GLN A 1 222 ? 20.365 -0.398 -19.199 1.00 81.19 222 GLN A CA 1
ATOM 1714 C C . GLN A 1 222 ? 19.930 0.547 -20.325 1.00 81.19 222 GLN A C 1
ATOM 1716 O O . GLN A 1 222 ? 20.190 0.274 -21.496 1.00 81.19 222 GLN A O 1
ATOM 1721 N N . TYR A 1 223 ? 19.319 1.680 -19.972 1.00 77.69 223 TYR A N 1
ATOM 1722 C CA . TYR A 1 223 ? 18.921 2.709 -20.927 1.00 77.69 223 TYR A CA 1
ATOM 1723 C C . TYR A 1 223 ? 20.137 3.319 -21.642 1.00 77.69 223 TYR A C 1
ATOM 1725 O O . TYR A 1 223 ? 20.175 3.355 -22.871 1.00 77.69 223 TYR A O 1
ATOM 1733 N N . ALA A 1 224 ? 21.174 3.708 -20.891 1.00 78.38 224 ALA A N 1
ATOM 1734 C CA . ALA A 1 224 ? 22.425 4.246 -21.432 1.00 78.38 224 ALA A CA 1
ATOM 1735 C C . ALA A 1 224 ? 23.132 3.258 -22.365 1.00 78.38 224 ALA A C 1
ATOM 1737 O O . ALA A 1 224 ? 23.550 3.633 -23.459 1.00 78.38 224 ALA A O 1
ATOM 1738 N N . SER A 1 225 ? 23.211 1.983 -21.975 1.00 80.44 225 SER A N 1
ATOM 1739 C CA . SER A 1 225 ? 23.817 0.935 -22.799 1.00 80.44 225 SER A CA 1
ATOM 1740 C C . SER A 1 225 ? 23.087 0.735 -24.127 1.00 80.44 225 SER A C 1
ATOM 1742 O O . SER A 1 225 ? 23.706 0.289 -25.091 1.00 80.44 225 SER A O 1
ATOM 1744 N N . ARG A 1 226 ? 21.778 1.005 -24.178 1.00 74.38 226 ARG A N 1
ATOM 1745 C CA . ARG A 1 226 ? 20.951 0.758 -25.362 1.00 74.38 226 ARG A CA 1
ATOM 1746 C C . ARG A 1 226 ? 20.884 1.958 -26.301 1.00 74.38 226 ARG A C 1
ATOM 1748 O O . ARG A 1 226 ? 20.843 1.767 -27.513 1.00 74.38 226 ARG A O 1
ATOM 1755 N N . TYR A 1 227 ? 20.867 3.168 -25.748 1.00 73.12 227 TYR A N 1
ATOM 1756 C CA . TYR A 1 227 ? 20.571 4.393 -26.499 1.00 73.12 227 TYR A CA 1
ATOM 1757 C C . TYR A 1 227 ? 21.709 5.423 -26.487 1.00 73.12 227 TYR A C 1
ATOM 1759 O O . TYR A 1 227 ? 21.589 6.476 -27.110 1.00 73.12 227 TYR A O 1
ATOM 1767 N N . GLY A 1 228 ? 22.823 5.117 -25.821 1.00 74.94 228 GLY A N 1
ATOM 1768 C CA . GLY A 1 228 ? 23.961 6.014 -25.658 1.00 74.94 228 GLY A CA 1
ATOM 1769 C C . GLY A 1 228 ? 23.834 6.917 -24.428 1.00 74.94 228 GLY A C 1
ATOM 1770 O O . GLY A 1 228 ? 22.741 7.285 -23.993 1.00 74.94 228 GLY A O 1
ATOM 1771 N N . GLU A 1 229 ? 24.980 7.295 -23.858 1.00 67.44 229 GLU A N 1
ATOM 1772 C CA . GLU A 1 229 ? 25.040 8.069 -22.611 1.00 67.44 229 GLU A CA 1
ATOM 1773 C C . GLU A 1 229 ? 24.419 9.463 -22.735 1.00 67.44 229 GLU A C 1
ATOM 1775 O O . GLU A 1 229 ? 23.833 9.943 -21.773 1.00 67.44 229 GLU A O 1
ATOM 1780 N N . GLU A 1 230 ? 24.484 10.107 -23.905 1.00 58.50 230 GLU A N 1
ATOM 1781 C CA . GLU A 1 230 ? 23.906 11.444 -24.104 1.00 58.50 230 GLU A CA 1
ATOM 1782 C C . GLU A 1 230 ? 22.381 11.459 -24.013 1.00 58.50 230 GLU A C 1
ATOM 1784 O O . GLU A 1 230 ? 21.816 12.413 -23.486 1.00 58.50 230 GLU A O 1
ATOM 1789 N N . MET A 1 231 ? 21.727 10.380 -24.448 1.00 52.19 231 MET A N 1
ATOM 1790 C CA . MET A 1 231 ? 20.286 10.189 -24.280 1.00 52.19 231 MET A CA 1
ATOM 1791 C C . MET A 1 231 ? 19.940 9.819 -22.836 1.00 52.19 231 MET A C 1
ATOM 1793 O O . MET A 1 231 ? 18.859 10.149 -22.374 1.00 52.19 231 MET A O 1
ATOM 1797 N N . ALA A 1 232 ? 20.847 9.160 -22.106 1.00 53.34 232 ALA A N 1
ATOM 1798 C CA . ALA A 1 232 ? 20.687 8.823 -20.687 1.00 53.34 232 ALA A CA 1
ATOM 1799 C C . ALA A 1 232 ? 21.026 9.976 -19.728 1.00 53.34 232 ALA A C 1
ATOM 1801 O O . ALA A 1 232 ? 20.799 9.854 -18.522 1.00 53.34 232 ALA A O 1
ATOM 1802 N N . LYS A 1 233 ? 21.510 11.109 -20.261 1.00 52.50 233 LYS A N 1
ATOM 1803 C CA . LYS A 1 233 ? 21.535 12.402 -19.565 1.00 52.50 233 LYS A CA 1
ATOM 1804 C C . LYS A 1 233 ? 20.126 12.990 -19.400 1.00 52.50 233 LYS A C 1
ATOM 1806 O O . LYS A 1 233 ? 20.062 14.162 -19.034 1.00 52.50 233 LYS A O 1
ATOM 1811 N N . VAL A 1 234 ? 19.043 12.222 -19.685 1.00 49.31 234 VAL A N 1
ATOM 1812 C CA . VAL A 1 234 ? 17.642 12.570 -19.362 1.00 49.31 234 VAL A CA 1
ATOM 1813 C C . VAL A 1 234 ? 17.672 13.314 -18.053 1.00 49.31 234 VAL A C 1
ATOM 1815 O O . VAL A 1 234 ? 18.089 12.741 -17.046 1.00 49.31 234 VAL A O 1
ATOM 1818 N N . ASP A 1 235 ? 17.338 14.597 -18.186 1.00 48.03 235 ASP A N 1
ATOM 1819 C CA . ASP A 1 235 ? 17.663 15.689 -17.291 1.00 48.03 235 ASP A CA 1
ATOM 1820 C C . ASP A 1 235 ? 17.902 15.155 -15.895 1.00 48.03 235 ASP A C 1
ATOM 1822 O O . ASP A 1 235 ? 16.940 14.756 -15.225 1.00 48.03 235 ASP A O 1
ATOM 1826 N N . ASP A 1 236 ? 19.181 15.084 -15.491 1.00 45.75 236 ASP A N 1
ATOM 1827 C CA . ASP A 1 236 ? 19.485 14.685 -14.130 1.00 45.75 236 ASP A CA 1
ATOM 1828 C C . ASP A 1 236 ? 18.570 15.522 -13.245 1.00 45.75 236 ASP A C 1
ATOM 1830 O O . ASP A 1 236 ? 17.900 14.890 -12.476 1.00 45.75 236 ASP A O 1
ATOM 1834 N N . ASN A 1 237 ? 18.280 16.811 -13.500 1.00 39.47 237 ASN A N 1
ATOM 1835 C CA . ASN A 1 237 ? 17.284 17.623 -12.768 1.00 39.47 237 ASN A CA 1
ATOM 1836 C C . ASN A 1 237 ? 15.855 17.048 -12.628 1.00 39.47 237 ASN A C 1
ATOM 1838 O O . ASN A 1 237 ? 15.263 17.244 -11.568 1.00 39.47 237 ASN A O 1
ATOM 1842 N N . ASN A 1 238 ? 15.309 16.299 -13.592 1.00 40.59 238 ASN A N 1
ATOM 1843 C CA . ASN A 1 238 ? 14.014 15.611 -13.436 1.00 40.59 238 ASN A CA 1
ATOM 1844 C C . ASN A 1 238 ? 14.139 14.318 -12.613 1.00 40.59 238 ASN A C 1
ATOM 1846 O O . ASN A 1 238 ? 13.242 13.992 -11.839 1.00 40.59 238 ASN A O 1
ATOM 1850 N N . TYR A 1 239 ? 15.276 13.622 -12.700 1.00 40.28 239 TYR A N 1
ATOM 1851 C CA . TYR A 1 239 ? 15.640 12.513 -11.802 1.00 40.28 239 TYR A CA 1
ATOM 1852 C C . TYR A 1 239 ? 16.223 12.990 -10.451 1.00 40.28 239 TYR A C 1
ATOM 1854 O O . TYR A 1 239 ? 16.270 12.254 -9.470 1.00 40.28 239 TYR A O 1
ATOM 1862 N N . ALA A 1 240 ? 16.655 14.242 -10.369 1.00 37.72 240 ALA A N 1
ATOM 1863 C CA . ALA A 1 240 ? 17.528 14.829 -9.361 1.00 37.72 240 ALA A CA 1
ATOM 1864 C C . ALA A 1 240 ? 16.795 15.827 -8.479 1.00 37.72 240 ALA A C 1
ATOM 1866 O O . ALA A 1 240 ? 17.209 16.040 -7.339 1.00 37.72 240 ALA A O 1
ATOM 1867 N N . PHE A 1 241 ? 15.618 16.283 -8.907 1.00 40.62 241 PHE A N 1
ATOM 1868 C CA . PHE A 1 241 ? 14.582 16.632 -7.948 1.00 40.62 241 PHE A CA 1
ATOM 1869 C C . PHE A 1 241 ? 14.353 15.478 -6.948 1.00 40.62 241 PHE A C 1
ATOM 1871 O O . PHE A 1 241 ? 14.055 15.737 -5.786 1.00 40.62 241 PHE A O 1
ATOM 1878 N N . PHE A 1 242 ? 14.601 14.224 -7.360 1.00 42.75 242 PHE A N 1
ATOM 1879 C CA . PHE A 1 242 ? 14.485 13.034 -6.511 1.00 42.75 242 PHE A CA 1
ATOM 1880 C C . PHE A 1 242 ? 15.824 12.457 -5.994 1.00 42.75 242 PHE A C 1
ATOM 1882 O O . PHE A 1 242 ? 15.812 11.805 -4.952 1.00 42.75 242 PHE A O 1
ATOM 1889 N N . LEU A 1 243 ? 16.971 12.716 -6.648 1.00 37.38 243 LEU A N 1
ATOM 1890 C CA . LEU A 1 243 ? 18.297 12.185 -6.256 1.00 37.38 243 LEU A CA 1
ATOM 1891 C C . LEU A 1 243 ? 19.398 13.223 -5.900 1.00 37.38 243 LEU A C 1
ATOM 1893 O O . LEU A 1 243 ? 20.283 12.874 -5.119 1.00 37.38 243 LEU A O 1
ATOM 1897 N N . THR A 1 244 ? 19.414 14.471 -6.413 1.00 36.06 244 THR A N 1
ATOM 1898 C CA . THR A 1 244 ? 20.493 15.458 -6.094 1.00 36.06 244 THR A CA 1
ATOM 1899 C C . THR A 1 244 ? 20.167 16.406 -4.958 1.00 36.06 244 THR A C 1
ATOM 1901 O O . THR A 1 244 ? 21.074 17.054 -4.422 1.00 36.06 244 THR A O 1
ATOM 1904 N N . SER A 1 245 ? 18.922 16.444 -4.493 1.00 36.44 245 SER A N 1
ATOM 1905 C CA . SER A 1 245 ? 18.731 16.796 -3.097 1.00 36.44 245 SER A CA 1
ATOM 1906 C C . SER A 1 245 ? 19.296 15.619 -2.309 1.00 36.44 245 SER A C 1
ATOM 1908 O O . SER A 1 245 ? 18.662 14.589 -2.137 1.00 36.44 245 SER A O 1
ATOM 1910 N N . ASN A 1 246 ? 20.575 15.752 -1.946 1.00 37.50 246 ASN A N 1
ATOM 1911 C CA . ASN A 1 246 ? 21.330 14.905 -1.032 1.00 37.50 246 ASN A CA 1
ATOM 1912 C C . ASN A 1 246 ? 20.359 14.149 -0.097 1.00 37.50 246 ASN A C 1
ATOM 1914 O O . ASN A 1 246 ? 19.489 14.807 0.478 1.00 37.50 246 ASN A O 1
ATOM 1918 N N . PRO A 1 247 ? 20.461 12.823 0.104 1.00 43.16 247 PRO A N 1
ATOM 1919 C CA . PRO A 1 247 ? 19.571 12.089 1.014 1.00 43.16 247 PRO A CA 1
ATOM 1920 C C . PRO A 1 247 ? 19.470 12.722 2.419 1.00 43.16 247 PRO A C 1
ATOM 1922 O O . PRO A 1 247 ? 18.485 12.525 3.135 1.00 43.16 247 PRO A O 1
ATOM 1925 N N . LYS A 1 248 ? 20.469 13.541 2.793 1.00 40.28 248 LYS A N 1
ATOM 1926 C CA . LYS A 1 248 ? 20.509 14.379 4.003 1.00 40.28 248 LYS A CA 1
ATOM 1927 C C . LYS A 1 248 ? 19.699 15.696 3.927 1.00 40.28 248 LYS A C 1
ATOM 1929 O O . LYS A 1 248 ? 19.381 16.249 4.975 1.00 40.28 248 LYS A O 1
ATOM 1934 N N . HIS A 1 249 ? 19.372 16.205 2.737 1.00 35.66 249 HIS A N 1
ATOM 1935 C CA . HIS A 1 249 ? 18.696 17.485 2.457 1.00 35.66 249 HIS A CA 1
ATOM 1936 C C . HIS A 1 249 ? 17.303 17.391 1.822 1.00 35.66 249 HIS A C 1
ATOM 1938 O O . HIS A 1 249 ? 16.571 18.379 1.926 1.00 35.66 249 HIS A O 1
ATOM 1944 N N . ILE A 1 250 ? 16.877 16.261 1.231 1.00 43.19 250 ILE A N 1
ATOM 1945 C CA . ILE A 1 250 ? 15.429 16.068 1.054 1.00 43.19 250 ILE A CA 1
ATOM 1946 C C . ILE A 1 250 ? 14.855 16.158 2.454 1.00 43.19 250 ILE A C 1
ATOM 1948 O O . ILE A 1 250 ? 15.256 15.432 3.369 1.00 43.19 250 ILE A O 1
ATOM 1952 N N . ALA A 1 251 ? 13.918 17.080 2.626 1.00 41.62 251 ALA A N 1
ATOM 1953 C CA . ALA A 1 251 ? 13.170 17.276 3.846 1.00 41.62 251 ALA A CA 1
ATOM 1954 C C . ALA A 1 251 ? 12.220 16.091 4.097 1.00 41.62 251 ALA A C 1
ATOM 1956 O O . ALA A 1 251 ? 11.064 16.252 4.459 1.00 41.62 251 ALA A O 1
ATOM 1957 N N . ALA A 1 252 ? 12.721 14.874 3.952 1.00 39.34 252 ALA A N 1
ATOM 1958 C CA . ALA A 1 252 ? 12.203 13.649 4.499 1.00 39.34 252 ALA A CA 1
ATOM 1959 C C . ALA A 1 252 ? 12.140 13.755 6.035 1.00 39.34 252 ALA A C 1
ATOM 1961 O O . ALA A 1 252 ? 11.205 13.257 6.636 1.00 39.34 252 ALA A O 1
ATOM 1962 N N . ASN A 1 253 ? 12.998 14.563 6.675 1.00 35.88 253 ASN A N 1
ATOM 1963 C CA . ASN A 1 253 ? 12.792 14.992 8.067 1.00 35.88 253 ASN A CA 1
ATOM 1964 C C . ASN A 1 253 ? 11.671 16.037 8.264 1.00 35.88 253 ASN A C 1
ATOM 1966 O O . ASN A 1 253 ? 11.362 16.351 9.403 1.00 35.88 253 ASN A O 1
ATOM 1970 N N . ARG A 1 254 ? 11.053 16.612 7.221 1.00 37.09 254 ARG A N 1
ATOM 1971 C CA . ARG A 1 254 ? 9.835 17.453 7.339 1.00 37.09 254 ARG A CA 1
ATOM 1972 C C . ARG A 1 254 ? 8.573 16.714 6.897 1.00 37.09 254 ARG A C 1
ATOM 1974 O O . ARG A 1 254 ? 7.535 16.911 7.515 1.00 37.09 254 ARG A O 1
ATOM 1981 N N . PHE A 1 255 ? 8.664 15.849 5.887 1.00 38.72 255 PHE A N 1
ATOM 1982 C CA . PHE A 1 255 ? 7.555 15.003 5.439 1.00 38.72 255 PHE A CA 1
ATOM 1983 C C . PHE A 1 255 ? 7.338 13.790 6.357 1.00 38.72 255 PHE A C 1
ATOM 1985 O O . PHE A 1 255 ? 6.200 13.539 6.731 1.00 38.72 255 PHE A O 1
ATOM 1992 N N . PHE A 1 256 ? 8.415 13.132 6.805 1.00 40.28 256 PHE A N 1
ATOM 1993 C CA . PHE A 1 256 ? 8.406 12.045 7.801 1.00 40.28 256 PHE A CA 1
ATOM 1994 C C . PHE A 1 256 ? 8.817 12.521 9.209 1.00 40.28 256 PHE A C 1
ATOM 1996 O O . PHE A 1 256 ? 8.785 11.763 10.167 1.00 40.28 256 PHE A O 1
ATOM 2003 N N . GLY A 1 257 ? 9.200 13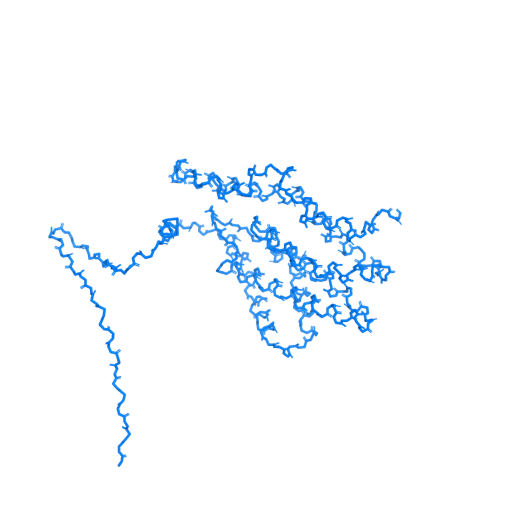.792 9.398 1.00 36.53 257 GLY A N 1
ATOM 2004 C CA . GLY A 1 257 ? 9.401 14.347 10.752 1.00 36.53 257 GLY A CA 1
ATOM 2005 C C . GLY A 1 257 ? 8.106 14.663 11.489 1.00 36.53 257 GLY A C 1
ATOM 2006 O O . GLY A 1 257 ? 8.130 14.849 12.706 1.00 36.53 257 GLY A O 1
ATOM 2007 N N . PHE A 1 258 ? 6.981 14.688 10.767 1.00 38.22 258 PHE A N 1
ATOM 2008 C CA . PHE A 1 258 ? 5.670 14.563 11.390 1.00 38.22 258 PHE A CA 1
ATOM 2009 C C . PHE A 1 258 ? 5.525 13.181 12.054 1.00 38.22 258 PHE A C 1
ATOM 2011 O O . PHE A 1 258 ? 4.978 13.126 13.148 1.00 38.22 258 PHE A O 1
ATOM 2018 N N . ASP A 1 259 ? 6.112 12.108 11.499 1.00 42.97 259 ASP A N 1
ATOM 2019 C CA . ASP A 1 259 ? 5.981 10.749 12.050 1.00 42.97 259 ASP A CA 1
ATOM 2020 C C . ASP A 1 259 ? 6.630 10.598 13.428 1.00 42.97 259 ASP A C 1
ATOM 2022 O O . ASP A 1 259 ? 5.999 10.058 14.316 1.00 42.97 259 ASP A O 1
ATOM 2026 N N . ARG A 1 260 ? 7.822 11.144 13.705 1.00 41.34 260 ARG A N 1
ATOM 2027 C CA . ARG A 1 260 ? 8.451 10.946 15.037 1.00 41.34 260 ARG A CA 1
ATOM 2028 C C . ARG A 1 260 ? 7.898 11.807 16.173 1.00 41.34 260 ARG A C 1
ATOM 2030 O O . ARG A 1 260 ? 8.133 11.494 17.335 1.00 41.34 260 ARG A O 1
ATOM 2037 N N . LYS A 1 261 ? 7.253 12.936 15.863 1.00 40.88 261 LYS A N 1
ATOM 2038 C CA . LYS A 1 261 ? 6.629 13.791 16.891 1.00 40.88 261 LYS A CA 1
ATOM 2039 C C . LYS A 1 261 ? 5.169 13.431 17.136 1.00 40.88 261 LYS A C 1
ATOM 2041 O O . LYS A 1 261 ? 4.635 13.810 18.174 1.00 40.88 261 LYS A O 1
ATOM 2046 N N . VAL A 1 262 ? 4.530 12.772 16.168 1.00 40.97 262 VAL A N 1
ATOM 2047 C CA . VAL A 1 262 ? 3.097 12.482 16.185 1.00 40.97 262 VAL A CA 1
ATOM 2048 C C . VAL A 1 262 ? 2.858 10.996 16.420 1.00 40.97 262 VAL A C 1
ATOM 2050 O O . VAL A 1 262 ? 2.012 10.708 17.252 1.00 40.97 262 VAL A O 1
ATOM 2053 N N . ALA A 1 263 ? 3.634 10.074 15.835 1.00 41.81 263 ALA A N 1
ATOM 2054 C CA . ALA A 1 263 ? 3.711 8.708 16.349 1.00 41.81 263 ALA A CA 1
ATOM 2055 C C . ALA A 1 263 ? 4.534 8.747 17.647 1.00 41.81 263 ALA A C 1
ATOM 2057 O O . ALA A 1 263 ? 5.714 9.122 17.621 1.00 41.81 263 ALA A O 1
ATOM 2058 N N . PRO A 1 264 ? 3.947 8.410 18.807 1.00 43.22 264 PRO A N 1
ATOM 2059 C CA . PRO A 1 264 ? 4.738 8.120 19.981 1.00 43.22 264 PRO A CA 1
ATOM 2060 C C . PRO A 1 264 ? 5.709 7.031 19.564 1.00 43.22 264 PRO A C 1
ATOM 2062 O O . PRO A 1 264 ? 5.321 6.079 18.893 1.00 43.22 264 PRO A O 1
ATOM 2065 N N . SER A 1 265 ? 6.959 7.139 19.979 1.00 48.91 265 SER A N 1
ATOM 2066 C CA . SER A 1 265 ? 7.803 5.966 20.096 1.00 48.91 265 SER A CA 1
ATOM 2067 C C . SER A 1 265 ? 7.108 4.985 21.047 1.00 48.91 265 SER A C 1
ATOM 2069 O O . SER A 1 265 ? 7.391 4.984 22.245 1.00 48.91 265 SER A O 1
ATOM 2071 N N . VAL A 1 266 ? 6.176 4.176 20.533 1.00 48.50 266 VAL A N 1
ATOM 2072 C CA . VAL A 1 266 ? 5.499 3.096 21.268 1.00 48.50 266 VAL A CA 1
ATOM 2073 C C . VAL A 1 266 ? 6.552 2.114 21.805 1.00 48.50 266 VAL A C 1
ATOM 2075 O O . VAL A 1 266 ? 6.306 1.407 22.772 1.00 48.50 266 VAL A O 1
ATOM 2078 N N . LEU A 1 267 ? 7.759 2.149 21.228 1.00 45.28 267 LEU A N 1
ATOM 2079 C CA . LEU A 1 267 ? 8.904 1.298 21.526 1.00 45.28 267 LEU A CA 1
ATOM 2080 C C . LEU A 1 267 ? 9.957 1.894 22.483 1.00 45.28 267 LEU A C 1
ATOM 2082 O O . LEU A 1 267 ? 10.892 1.183 22.821 1.00 45.28 267 LEU A O 1
ATOM 2086 N N . ASN A 1 268 ? 9.844 3.146 22.953 1.00 43.84 268 ASN A N 1
ATOM 2087 C CA . ASN A 1 268 ? 10.825 3.710 23.913 1.00 43.84 268 ASN A CA 1
ATOM 2088 C C . ASN A 1 268 ? 10.354 3.656 25.381 1.00 43.84 268 ASN A C 1
ATOM 2090 O O . ASN A 1 268 ? 10.873 4.390 26.219 1.00 43.84 268 ASN A O 1
ATOM 2094 N N . GLY A 1 269 ? 9.348 2.835 25.692 1.00 44.44 269 GLY A N 1
ATOM 2095 C CA . GLY A 1 269 ? 8.725 2.774 27.020 1.00 44.44 269 GLY A CA 1
ATOM 2096 C C . GLY A 1 269 ? 8.411 1.365 27.525 1.00 44.44 269 GLY A C 1
ATOM 2097 O O . GLY A 1 269 ? 7.444 1.216 28.269 1.00 44.44 269 GLY A O 1
ATOM 2098 N N . GLY A 1 270 ? 9.184 0.357 27.108 1.00 36.31 270 GLY A N 1
ATOM 2099 C CA . GLY A 1 270 ? 9.155 -1.009 27.644 1.00 36.31 270 GLY A CA 1
ATOM 2100 C C . GLY A 1 270 ? 10.546 -1.447 28.062 1.00 36.31 270 GLY A C 1
ATOM 2101 O O . GLY A 1 270 ? 11.464 -1.258 27.234 1.00 36.31 270 GLY A O 1
#